Protein AF-A0A2I2KKB4-F1 (afdb_monomer_lite)

Foldseek 3Di:
DQDADADDDDPDDDDDDDDDDDDDDDDDDDDDDDDDDDDDDDDDDDDDDDDDDDDPPPPPPPPDPPPDDDPPDPDFPAADAAEPVLFDDDPDDLAWWKKFKFWDQPPPPDDDDDDPDDDPPPRPTDIDIHTYGDDLVCQVVCQVVCLLDPRTQEIETDHSPDDPRLSRVFVSVLVCCQPPVVDDPPDDDCNPQRYWYKYSDDRDCVPPPQKDKFWWWHWYAYPVRDIFIDTMITIDGNVNVCVLLVPADFDDPVLLVVLVVLLRVVQVCVVVVNDPCVLLVVVCVVQVNHGDTSSCCGRCVVNVSVNSVVD

Structure (mmCIF, N/CA/C/O backbone):
data_AF-A0A2I2KKB4-F1
#
_entry.id   AF-A0A2I2KKB4-F1
#
loop_
_atom_site.group_PDB
_atom_site.id
_atom_site.type_symbol
_atom_site.label_atom_id
_atom_site.label_alt_id
_atom_site.label_comp_id
_atom_site.label_asym_id
_atom_site.label_entity_id
_atom_site.label_seq_id
_atom_site.pdbx_PDB_ins_code
_atom_site.Cartn_x
_atom_site.Cartn_y
_atom_site.Cartn_z
_atom_site.occupancy
_atom_site.B_iso_or_equiv
_atom_site.auth_seq_id
_atom_site.auth_comp_id
_atom_site.auth_asym_id
_atom_site.auth_atom_id
_atom_site.pdbx_PDB_model_num
ATOM 1 N N . MET A 1 1 ? -5.217 19.035 14.056 1.00 31.30 1 MET A N 1
ATOM 2 C CA . MET A 1 1 ? -4.957 18.074 15.148 1.00 31.30 1 MET A CA 1
ATOM 3 C C . MET A 1 1 ? -6.204 17.218 15.303 1.00 31.30 1 MET A C 1
ATOM 5 O O . MET A 1 1 ? -7.233 17.765 15.675 1.00 31.30 1 MET A O 1
ATOM 9 N N . VAL A 1 2 ? -6.161 15.940 14.916 1.00 36.19 2 VAL A N 1
ATOM 10 C CA . VAL A 1 2 ? -7.293 15.018 15.111 1.00 36.19 2 VAL A CA 1
ATOM 11 C C . VAL A 1 2 ? -7.047 14.291 16.427 1.00 36.19 2 VAL A C 1
ATOM 13 O O . VAL A 1 2 ? -6.145 13.464 16.522 1.00 36.19 2 VAL A O 1
ATOM 16 N N . LEU A 1 3 ? -7.794 14.664 17.464 1.00 32.75 3 LEU A N 1
ATOM 17 C CA . LEU A 1 3 ? -7.759 13.978 18.752 1.00 32.75 3 LEU A CA 1
ATOM 18 C C . LEU A 1 3 ? -8.509 12.652 18.597 1.00 32.75 3 LEU A C 1
ATOM 20 O O . LEU A 1 3 ? -9.723 12.646 18.409 1.00 32.75 3 LEU A O 1
ATOM 24 N N . LEU A 1 4 ? -7.776 11.538 18.627 1.00 39.22 4 LEU A N 1
ATOM 25 C CA . LEU A 1 4 ? -8.364 10.202 18.597 1.00 39.22 4 LEU A CA 1
ATOM 26 C C . LEU A 1 4 ? -8.955 9.903 19.976 1.00 39.22 4 LEU A C 1
ATOM 28 O O . LEU A 1 4 ? -8.225 9.800 20.962 1.00 39.22 4 LEU A O 1
ATOM 32 N N . THR A 1 5 ? -10.275 9.769 20.058 1.00 34.12 5 THR A N 1
ATOM 33 C CA . THR A 1 5 ? -10.937 9.256 21.257 1.00 34.12 5 THR A CA 1
ATOM 34 C C . THR A 1 5 ? -10.848 7.727 21.269 1.00 34.12 5 THR A C 1
ATOM 36 O O . THR A 1 5 ? -11.213 7.082 20.281 1.00 34.12 5 THR A O 1
ATOM 39 N N . PRO A 1 6 ? -10.360 7.107 22.357 1.00 30.89 6 PRO A N 1
ATOM 40 C CA . PRO A 1 6 ? -10.368 5.658 22.479 1.00 30.89 6 PRO A CA 1
ATOM 41 C C . PRO A 1 6 ? -11.816 5.168 22.586 1.00 30.89 6 PRO A C 1
ATOM 43 O O . PRO A 1 6 ? -12.540 5.528 23.515 1.00 30.89 6 PRO A O 1
ATOM 46 N N . VAL A 1 7 ? -12.243 4.329 21.642 1.00 35.62 7 VAL A N 1
ATOM 47 C CA . VAL A 1 7 ? -13.514 3.605 21.755 1.00 35.62 7 VAL A CA 1
ATOM 48 C C . VAL A 1 7 ? -13.252 2.366 22.605 1.00 35.62 7 VAL A C 1
ATOM 50 O O . VAL A 1 7 ? -12.624 1.409 22.156 1.00 35.62 7 VAL A O 1
ATOM 53 N N . VAL A 1 8 ? -13.698 2.404 23.860 1.00 31.59 8 VAL A N 1
ATOM 54 C CA . VAL A 1 8 ? -13.614 1.267 24.783 1.00 31.59 8 VAL A CA 1
ATOM 55 C C . VAL A 1 8 ? -14.596 0.185 24.317 1.00 31.59 8 VAL A C 1
ATOM 57 O O . VAL A 1 8 ? -15.786 0.477 24.187 1.00 31.59 8 VAL A O 1
ATOM 60 N N . PRO A 1 9 ? -14.158 -1.061 24.066 1.00 32.59 9 PRO A N 1
ATOM 61 C CA . PRO A 1 9 ? -15.083 -2.148 23.782 1.00 32.59 9 PRO A CA 1
ATOM 62 C C . PRO A 1 9 ? -15.929 -2.461 25.025 1.00 32.59 9 PRO A C 1
ATOM 64 O O . PRO A 1 9 ? -15.407 -2.634 26.130 1.00 32.59 9 PRO A O 1
ATOM 67 N N . SER A 1 10 ? -17.248 -2.530 24.841 1.00 29.16 10 SER A N 1
ATOM 68 C CA . SER A 1 10 ? -18.206 -2.907 25.881 1.00 29.16 10 SER A CA 1
ATOM 69 C C . SER A 1 10 ? -17.847 -4.263 26.499 1.00 29.16 10 SER A C 1
ATOM 71 O O . SER A 1 10 ? -17.647 -5.254 25.796 1.00 29.16 10 SER A O 1
ATOM 73 N N . ARG A 1 11 ? -17.792 -4.309 27.837 1.00 31.41 11 ARG A N 1
ATOM 74 C CA . ARG A 1 11 ? -17.635 -5.524 28.653 1.00 31.41 11 ARG A CA 1
ATOM 75 C C . ARG A 1 11 ? -18.832 -6.468 28.460 1.00 31.41 11 ARG A C 1
ATOM 77 O O . ARG A 1 11 ? -19.727 -6.489 29.294 1.00 31.41 11 ARG A O 1
ATOM 84 N N . GLN A 1 12 ? -18.838 -7.278 27.410 1.00 34.72 12 GLN A N 1
ATOM 85 C CA . GLN A 1 12 ? -19.717 -8.449 27.300 1.00 34.72 12 GLN A CA 1
ATOM 86 C C . GLN A 1 12 ? -18.987 -9.591 26.582 1.00 34.72 12 GLN A C 1
ATOM 88 O O . GLN A 1 12 ? -19.324 -9.978 25.475 1.00 34.72 12 GLN A O 1
ATOM 93 N N . ALA A 1 13 ? -17.943 -10.111 27.229 1.00 30.08 13 ALA A N 1
ATOM 94 C CA . ALA A 1 13 ? -17.388 -11.442 26.970 1.00 30.08 13 ALA A CA 1
ATOM 95 C C . ALA A 1 13 ? -16.482 -11.849 28.149 1.00 30.08 13 ALA A C 1
ATOM 97 O O . ALA A 1 13 ? -15.259 -11.889 28.043 1.00 30.08 13 ALA A O 1
ATOM 98 N N . ARG A 1 14 ? -17.075 -12.081 29.326 1.00 28.56 14 ARG A N 1
ATOM 99 C CA . ARG A 1 14 ? -16.409 -12.760 30.450 1.00 28.56 14 ARG A CA 1
ATOM 100 C C . ARG A 1 14 ? -17.417 -13.647 31.179 1.00 28.56 14 ARG A C 1
ATOM 102 O O . ARG A 1 14 ? -18.295 -13.122 31.851 1.00 28.56 14 ARG A O 1
ATOM 109 N N . ALA A 1 15 ? -17.232 -14.954 30.998 1.00 27.97 15 ALA A N 1
ATOM 110 C CA . ALA A 1 15 ? -17.740 -16.136 31.713 1.00 27.97 15 ALA A CA 1
ATOM 111 C C . ALA A 1 15 ? -17.978 -17.184 30.609 1.00 27.97 15 ALA A C 1
ATOM 113 O O . ALA A 1 15 ? -18.775 -16.947 29.716 1.00 27.97 15 ALA A O 1
ATOM 114 N N . MET A 1 16 ? -17.234 -18.280 30.509 1.00 27.47 16 MET A N 1
ATOM 115 C CA . MET A 1 16 ? -17.131 -19.331 31.515 1.00 27.47 16 MET A CA 1
ATOM 116 C C . MET A 1 16 ? -15.734 -19.956 31.525 1.00 27.47 16 MET A C 1
ATOM 118 O O . MET A 1 16 ? -15.099 -20.118 30.486 1.00 27.47 16 MET A O 1
ATOM 122 N N . ALA A 1 17 ? -15.288 -20.322 32.720 1.00 29.88 17 ALA A N 1
ATOM 123 C CA . ALA A 1 17 ? -14.096 -21.111 32.957 1.00 29.88 17 ALA A CA 1
ATOM 124 C C . ALA A 1 17 ? -14.490 -22.490 33.517 1.00 29.88 17 ALA A C 1
ATOM 126 O O . ALA A 1 17 ? -15.503 -22.609 34.201 1.00 29.88 17 ALA A O 1
ATOM 127 N N . VAL A 1 18 ? -13.587 -23.448 33.289 1.00 29.58 18 VAL A N 1
ATOM 128 C CA . VAL A 1 18 ? -13.338 -24.684 34.052 1.00 29.58 18 VAL A CA 1
ATOM 129 C C . VAL A 1 18 ? -14.280 -25.874 33.824 1.00 29.58 18 VAL A C 1
ATOM 131 O O . VAL A 1 18 ? -15.408 -25.916 34.300 1.00 29.58 18 VAL A O 1
ATOM 134 N N . THR A 1 19 ? -13.726 -26.931 33.225 1.00 30.25 19 THR A N 1
ATOM 135 C CA . THR A 1 19 ? -13.618 -28.250 33.880 1.00 30.25 19 THR A CA 1
ATOM 136 C C . THR A 1 19 ? -12.545 -29.091 33.189 1.00 30.25 19 THR A C 1
ATOM 138 O O . THR A 1 19 ? -12.592 -29.323 31.986 1.00 30.25 19 THR A O 1
ATOM 141 N N . ASP A 1 20 ? -11.561 -29.493 33.986 1.00 32.59 20 ASP A N 1
ATOM 142 C CA . ASP A 1 20 ? -10.525 -30.488 33.705 1.00 32.59 20 ASP A CA 1
ATOM 143 C C . ASP A 1 20 ? -10.933 -31.783 34.431 1.00 32.59 20 ASP A C 1
ATOM 145 O O . ASP A 1 20 ? -11.524 -31.691 35.517 1.00 32.59 20 ASP A O 1
ATOM 149 N N . PRO A 1 21 ? -10.658 -32.973 33.873 1.00 39.72 21 PRO A N 1
ATOM 150 C CA . PRO A 1 21 ? -10.157 -34.030 34.746 1.00 39.72 21 PRO A CA 1
ATOM 151 C C . PRO A 1 21 ? -9.045 -34.895 34.118 1.00 39.72 21 PRO A C 1
ATOM 153 O O . PRO A 1 21 ? -9.237 -35.600 33.131 1.00 39.72 21 PRO A O 1
ATOM 156 N N . THR A 1 22 ? -7.898 -34.889 34.799 1.00 33.19 22 THR A N 1
ATOM 157 C CA . THR A 1 22 ? -7.048 -36.028 35.217 1.00 33.19 22 THR A CA 1
ATOM 158 C C . THR A 1 22 ? -7.250 -37.428 34.599 1.00 33.19 22 THR A C 1
ATOM 160 O O . THR A 1 22 ? -8.283 -38.062 34.801 1.00 33.19 22 THR A O 1
ATOM 163 N N . SER A 1 23 ? -6.163 -37.994 34.052 1.00 32.44 23 SER A N 1
ATOM 164 C CA . SER A 1 23 ? -5.638 -39.373 34.277 1.00 32.44 23 SER A CA 1
ATOM 165 C C . SER A 1 23 ? -4.273 -39.495 33.557 1.00 32.44 23 SER A C 1
ATOM 167 O O . SER A 1 23 ? -4.178 -39.188 32.377 1.00 32.44 23 SER A O 1
ATOM 169 N N . HIS A 1 24 ? -3.118 -39.588 34.232 1.00 31.11 24 HIS A N 1
ATOM 170 C CA . HIS A 1 24 ? -2.439 -40.778 34.786 1.00 31.11 24 HIS A CA 1
ATOM 171 C C . HIS A 1 24 ? -2.428 -42.030 33.880 1.00 31.11 24 HIS A C 1
ATOM 173 O O . HIS A 1 24 ? -3.463 -42.672 33.743 1.00 31.11 24 HIS A O 1
ATOM 179 N N . ILE A 1 25 ? -1.247 -42.404 33.346 1.00 33.22 25 ILE A N 1
ATOM 180 C CA . ILE A 1 25 ? -0.470 -43.640 33.652 1.00 33.22 25 ILE A CA 1
ATOM 181 C C . ILE A 1 25 ? 0.764 -43.798 32.710 1.00 33.22 25 ILE A C 1
ATOM 183 O O . ILE A 1 25 ? 0.631 -43.772 31.492 1.00 33.22 25 ILE A O 1
ATOM 187 N N . ASP A 1 26 ? 1.935 -43.936 33.355 1.00 30.38 26 ASP A N 1
ATOM 188 C CA . ASP A 1 26 ? 3.154 -44.762 33.142 1.00 30.38 26 ASP A CA 1
ATOM 189 C C . ASP A 1 26 ? 3.890 -44.938 31.790 1.00 30.38 26 ASP A C 1
ATOM 191 O O . ASP A 1 26 ? 3.304 -45.264 30.767 1.00 30.38 26 ASP A O 1
ATOM 195 N N . VAL A 1 27 ? 5.197 -44.605 31.721 1.00 31.88 27 VAL A N 1
ATOM 196 C CA . VAL A 1 27 ? 6.456 -45.375 32.008 1.00 31.88 27 VAL A CA 1
ATOM 197 C C . VAL A 1 27 ? 6.976 -46.162 30.797 1.00 31.88 27 VAL A C 1
ATOM 199 O O . VAL A 1 27 ? 6.298 -47.025 30.255 1.00 31.88 27 VAL A O 1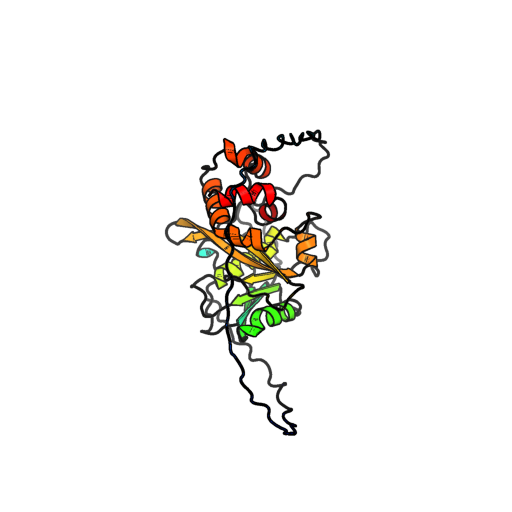
ATOM 202 N N . GLY A 1 28 ? 8.248 -45.928 30.438 1.00 28.39 28 GLY A N 1
ATOM 203 C CA . GLY A 1 28 ? 8.993 -46.792 29.517 1.00 28.39 28 GLY A CA 1
ATOM 204 C C . GLY A 1 28 ? 10.355 -46.244 29.080 1.00 28.39 28 GLY A C 1
ATOM 205 O O . GLY A 1 28 ? 10.512 -45.807 27.946 1.00 28.39 28 GLY A O 1
ATOM 206 N N . LEU A 1 29 ? 11.341 -46.272 29.981 1.00 34.31 29 LEU A N 1
ATOM 207 C CA . LEU A 1 29 ? 12.775 -46.169 29.675 1.00 34.31 29 LEU A CA 1
ATOM 208 C C . LEU A 1 29 ? 13.254 -47.448 28.960 1.00 34.31 29 LEU A C 1
ATOM 210 O O . LEU A 1 29 ? 12.935 -48.527 29.448 1.00 34.31 29 LEU A O 1
ATOM 214 N N . ALA A 1 30 ? 14.107 -47.343 27.932 1.00 31.92 30 ALA A N 1
ATOM 215 C CA . ALA A 1 30 ? 15.287 -48.212 27.769 1.00 31.92 30 ALA A CA 1
ATOM 216 C C . ALA A 1 30 ? 16.185 -47.784 26.593 1.00 31.92 30 ALA A C 1
ATOM 218 O O . ALA A 1 30 ? 15.732 -47.544 25.477 1.00 31.92 30 ALA A O 1
ATOM 219 N N . ALA A 1 31 ? 17.481 -47.727 26.891 1.00 34.03 31 ALA A N 1
ATOM 220 C CA . ALA A 1 31 ? 18.611 -47.531 25.995 1.00 34.03 31 ALA A CA 1
ATOM 221 C C . ALA A 1 31 ? 19.036 -48.841 25.297 1.00 34.03 31 ALA A C 1
ATOM 223 O O . ALA A 1 31 ? 18.712 -49.924 25.781 1.00 34.03 31 ALA A O 1
ATOM 224 N N . GLY A 1 32 ? 19.839 -48.749 24.226 1.00 30.19 32 GLY A N 1
ATOM 225 C CA . GLY A 1 32 ? 20.552 -49.913 23.677 1.00 30.19 32 GLY A CA 1
ATOM 226 C C . GLY A 1 32 ? 21.178 -49.734 22.286 1.00 30.19 32 GLY A C 1
ATOM 227 O O . GLY A 1 32 ? 20.653 -50.245 21.307 1.00 30.19 32 GLY A O 1
ATOM 228 N N . LEU A 1 33 ? 22.318 -49.040 22.213 1.00 38.56 33 LEU A N 1
ATOM 229 C CA . LEU A 1 33 ? 23.466 -49.380 21.337 1.00 38.56 33 LEU A CA 1
ATOM 230 C C . LEU A 1 33 ? 24.386 -50.327 22.149 1.00 38.56 33 LEU A C 1
ATOM 232 O O . LEU A 1 33 ? 24.242 -50.292 23.377 1.00 38.56 33 LEU A O 1
ATOM 236 N N . PRO A 1 34 ? 25.342 -51.118 21.597 1.00 53.41 34 PRO A N 1
ATOM 237 C CA . PRO A 1 34 ? 26.147 -50.969 20.362 1.00 53.41 34 PRO A CA 1
ATOM 238 C C . PRO A 1 34 ? 26.134 -52.288 19.513 1.00 53.41 34 PRO A C 1
ATOM 240 O O . PRO A 1 34 ? 25.280 -53.126 19.760 1.00 53.41 34 PRO A O 1
ATOM 243 N N . ASP A 1 35 ? 26.910 -52.596 18.463 1.00 33.69 35 ASP A N 1
ATOM 244 C CA . ASP A 1 35 ? 28.360 -52.525 18.242 1.00 33.69 35 ASP A CA 1
ATOM 245 C C . ASP A 1 35 ? 28.722 -52.922 16.779 1.00 33.69 35 ASP A C 1
ATOM 247 O O . ASP A 1 35 ? 27.926 -53.541 16.076 1.00 33.69 35 ASP A O 1
ATOM 251 N N . ARG A 1 36 ? 29.941 -52.522 16.380 1.00 36.94 36 ARG A N 1
ATOM 252 C CA . ARG A 1 36 ? 30.886 -52.957 15.314 1.00 36.94 36 ARG A CA 1
ATOM 253 C C . ARG A 1 36 ? 30.572 -54.243 14.505 1.00 36.94 36 ARG A C 1
ATOM 255 O O . ARG A 1 36 ? 30.022 -55.193 15.030 1.00 36.94 36 ARG A O 1
ATOM 262 N N . MET A 1 37 ? 31.041 -54.438 13.263 1.00 32.09 37 MET A N 1
ATOM 263 C CA . MET A 1 37 ? 32.413 -54.229 12.767 1.00 32.09 37 MET A CA 1
ATOM 264 C C . MET A 1 37 ? 32.504 -54.331 11.224 1.00 32.09 37 MET A C 1
ATOM 266 O O . MET A 1 37 ? 31.676 -54.963 10.576 1.00 32.09 37 MET A O 1
ATOM 270 N N . ASP A 1 38 ? 33.574 -53.728 10.703 1.00 39.31 38 ASP A N 1
ATOM 271 C CA . ASP A 1 38 ? 34.146 -53.703 9.347 1.00 39.31 38 ASP A CA 1
ATOM 272 C C . ASP A 1 38 ? 33.984 -54.928 8.421 1.00 39.31 38 ASP A C 1
ATOM 274 O O . ASP A 1 38 ? 34.120 -56.076 8.832 1.00 39.31 38 ASP A O 1
ATOM 278 N N . THR A 1 39 ? 33.973 -54.672 7.105 1.00 36.34 39 THR A N 1
ATOM 279 C CA . THR A 1 39 ? 35.039 -55.185 6.217 1.00 36.34 39 THR A CA 1
ATOM 280 C C . THR A 1 39 ? 35.139 -54.418 4.895 1.00 36.34 39 THR A C 1
ATOM 282 O O . THR A 1 39 ? 34.166 -54.075 4.232 1.00 36.34 39 THR A O 1
ATOM 285 N N . ARG A 1 40 ? 36.399 -54.161 4.545 1.00 40.88 40 ARG A N 1
ATOM 286 C CA . ARG A 1 40 ? 36.951 -53.511 3.352 1.00 40.88 40 ARG A CA 1
ATOM 287 C C . ARG A 1 40 ? 36.553 -54.203 2.040 1.00 40.88 40 ARG A C 1
ATOM 289 O O . ARG A 1 40 ? 36.632 -55.427 1.979 1.00 40.88 40 ARG A O 1
ATOM 296 N N . ARG A 1 41 ? 36.426 -53.434 0.945 1.00 37.56 41 ARG A N 1
ATOM 297 C CA . ARG A 1 41 ? 37.161 -53.719 -0.310 1.00 37.56 41 ARG A CA 1
ATOM 298 C C . ARG A 1 41 ? 37.179 -52.531 -1.281 1.00 37.56 41 ARG A C 1
ATOM 300 O O . ARG A 1 41 ? 36.140 -52.004 -1.655 1.00 37.56 41 ARG A O 1
ATOM 307 N N . ASN A 1 42 ? 38.394 -52.152 -1.675 1.00 36.97 42 ASN A N 1
ATOM 308 C CA . ASN A 1 42 ? 38.710 -51.341 -2.851 1.00 36.97 42 ASN A CA 1
ATOM 309 C C . ASN A 1 42 ? 38.261 -52.062 -4.128 1.00 36.97 42 ASN A C 1
ATOM 311 O O . ASN A 1 42 ? 38.405 -53.280 -4.175 1.00 36.97 42 ASN A O 1
ATOM 315 N N . GLU A 1 43 ? 37.875 -51.320 -5.172 1.00 34.94 43 GLU A N 1
ATOM 316 C CA . GLU A 1 43 ? 38.530 -51.392 -6.490 1.00 34.94 43 GLU A CA 1
ATOM 317 C C . GLU A 1 43 ? 37.970 -50.388 -7.519 1.00 34.94 43 GLU A C 1
ATOM 319 O O . GLU A 1 43 ? 36.776 -50.130 -7.604 1.00 34.94 43 GLU A O 1
ATOM 324 N N . ALA A 1 44 ? 38.919 -49.874 -8.307 1.00 32.81 44 ALA A N 1
ATOM 325 C CA . ALA A 1 44 ? 38.848 -49.503 -9.719 1.00 32.81 44 ALA A CA 1
ATOM 326 C C . ALA A 1 44 ? 37.972 -48.327 -10.209 1.00 32.81 44 ALA A C 1
ATOM 328 O O . ALA A 1 44 ? 36.763 -48.393 -10.393 1.00 32.81 44 ALA A O 1
ATOM 329 N N . ARG A 1 45 ? 38.716 -47.283 -10.606 1.00 37.59 45 ARG A N 1
ATOM 330 C CA . ARG A 1 45 ? 38.480 -46.362 -11.731 1.00 37.59 45 ARG A CA 1
ATOM 331 C C . ARG A 1 45 ? 37.531 -46.900 -12.811 1.00 37.59 45 ARG A C 1
ATOM 333 O O . ARG A 1 45 ? 37.830 -47.900 -13.458 1.00 37.59 45 ARG A O 1
ATOM 340 N N . THR A 1 46 ? 36.545 -46.089 -13.186 1.00 32.81 46 THR A N 1
ATOM 341 C CA . THR A 1 46 ? 36.121 -45.971 -14.589 1.00 32.81 46 THR A CA 1
ATOM 342 C C . THR A 1 46 ? 35.627 -44.550 -14.857 1.00 32.81 46 THR A C 1
ATOM 344 O O . THR A 1 46 ? 34.717 -44.058 -14.199 1.00 32.81 46 THR A O 1
ATOM 347 N N . VAL A 1 47 ? 36.279 -43.874 -15.802 1.00 40.88 47 VAL A N 1
ATOM 348 C CA . VAL A 1 47 ? 35.860 -42.590 -16.377 1.00 40.88 47 VAL A CA 1
ATOM 349 C C . VAL A 1 47 ? 34.872 -42.888 -17.505 1.00 40.88 47 VAL A C 1
ATOM 351 O O . VAL A 1 47 ? 35.223 -43.685 -18.375 1.00 40.88 47 VAL A O 1
ATOM 354 N N . PRO A 1 48 ? 33.712 -42.215 -17.578 1.00 37.16 48 PRO A N 1
ATOM 355 C CA . PRO A 1 48 ? 32.998 -42.064 -18.832 1.00 37.16 48 PRO A CA 1
ATOM 356 C C . PRO A 1 48 ? 33.148 -40.643 -19.375 1.00 37.16 48 PRO A C 1
ATOM 358 O O . PRO A 1 48 ? 32.967 -39.631 -18.698 1.00 37.16 48 PRO A O 1
ATOM 361 N N . SER A 1 49 ? 33.509 -40.636 -20.644 1.00 33.41 49 SER A N 1
ATOM 362 C CA . SER A 1 49 ? 33.693 -39.534 -21.566 1.00 33.41 49 SER A CA 1
ATOM 363 C C . SER A 1 49 ? 32.538 -38.531 -21.614 1.00 33.41 49 SER A C 1
ATOM 365 O O . SER A 1 49 ? 31.369 -38.891 -21.539 1.00 33.41 49 SER A O 1
ATOM 367 N N . ARG A 1 50 ? 32.931 -37.269 -21.841 1.00 37.00 50 ARG A N 1
ATOM 368 C CA . ARG A 1 50 ? 32.182 -36.153 -22.444 1.00 37.00 50 ARG A CA 1
ATOM 369 C C . ARG A 1 50 ? 30.825 -36.537 -23.054 1.00 37.00 50 ARG A C 1
ATOM 371 O O . ARG A 1 50 ? 30.773 -37.065 -24.163 1.00 37.00 50 ARG A O 1
ATOM 378 N N . THR A 1 51 ? 29.753 -36.106 -22.397 1.00 33.16 51 THR A N 1
ATOM 379 C CA . THR A 1 51 ? 28.439 -35.939 -23.022 1.00 33.16 51 THR A CA 1
ATOM 380 C C . THR A 1 51 ? 28.289 -34.481 -23.442 1.00 33.16 51 THR A C 1
ATOM 382 O O . THR A 1 51 ? 28.415 -33.565 -22.628 1.00 33.16 51 THR A O 1
ATOM 385 N N . SER A 1 52 ? 28.079 -34.275 -24.738 1.00 36.25 52 SER A N 1
ATOM 386 C CA . SER A 1 52 ? 27.775 -32.993 -25.372 1.00 36.25 52 SER A CA 1
ATOM 387 C C . SER A 1 52 ? 26.584 -32.287 -24.703 1.00 36.25 52 SER A C 1
ATOM 389 O O . SER A 1 52 ? 25.651 -32.964 -24.266 1.00 36.25 52 SER A O 1
ATOM 391 N N . PRO A 1 53 ? 26.562 -30.942 -24.6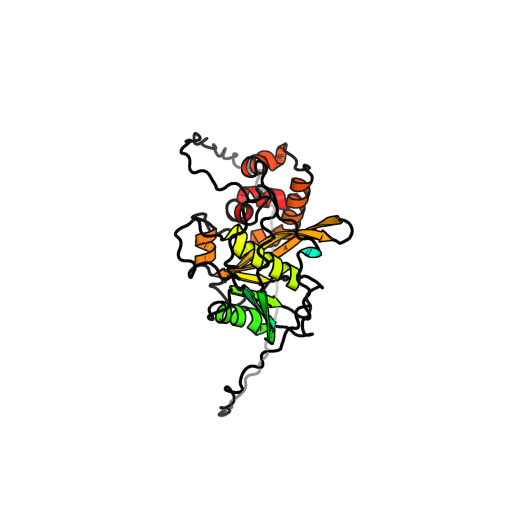41 1.00 38.47 53 PRO A N 1
ATOM 392 C CA . PRO A 1 53 ? 25.405 -30.217 -24.130 1.00 38.47 53 PRO A CA 1
ATOM 393 C C . PRO A 1 53 ? 24.205 -30.397 -25.076 1.00 38.47 53 PRO A C 1
ATOM 395 O O . PRO A 1 53 ? 24.396 -30.402 -26.296 1.00 38.47 53 PRO A O 1
ATOM 398 N N . PRO A 1 54 ? 22.971 -30.526 -24.556 1.00 33.34 54 PRO A N 1
ATOM 399 C CA . PRO A 1 54 ? 21.790 -30.599 -25.400 1.00 33.34 54 PRO A CA 1
ATOM 400 C C . PRO A 1 54 ? 21.597 -29.291 -26.175 1.00 33.34 54 PRO A C 1
ATOM 402 O O . PRO A 1 54 ? 21.792 -28.188 -25.657 1.00 33.34 54 PRO A O 1
ATOM 405 N N . SER A 1 55 ? 21.219 -29.455 -27.439 1.00 30.58 55 SER A N 1
ATOM 406 C CA . SER A 1 55 ? 20.878 -28.410 -28.394 1.00 30.58 55 SER A CA 1
ATOM 407 C C . SER A 1 55 ? 19.938 -27.374 -27.781 1.00 30.58 55 SER A C 1
ATOM 409 O O . SER A 1 55 ? 18.912 -27.716 -27.194 1.00 30.58 55 SER A O 1
ATOM 411 N N . ARG A 1 56 ? 20.285 -26.092 -27.942 1.00 29.08 56 ARG A N 1
ATOM 412 C CA . ARG A 1 56 ? 19.406 -24.964 -27.625 1.00 29.08 56 ARG A CA 1
ATOM 413 C C . ARG A 1 56 ? 18.090 -25.152 -28.376 1.00 29.08 56 ARG A C 1
ATOM 415 O O . ARG A 1 56 ? 18.056 -25.003 -29.595 1.00 29.08 56 ARG A O 1
ATOM 422 N N . SER A 1 57 ? 17.016 -25.451 -27.653 1.00 27.78 57 SER A N 1
ATOM 423 C CA . SER A 1 57 ? 15.663 -25.260 -28.158 1.00 27.78 57 SER A CA 1
ATOM 424 C C . SER A 1 57 ? 15.483 -23.767 -28.407 1.00 27.78 57 SER A C 1
ATOM 426 O O . SER A 1 57 ? 15.270 -22.987 -27.480 1.00 27.78 57 SER A O 1
ATOM 428 N N . THR A 1 58 ? 15.634 -23.358 -29.663 1.00 26.30 58 THR A N 1
ATOM 429 C CA . THR A 1 58 ? 15.175 -22.063 -30.151 1.00 26.30 58 THR A CA 1
ATOM 430 C C . THR A 1 58 ? 13.669 -22.025 -29.928 1.00 26.30 58 THR A C 1
ATOM 432 O O . THR A 1 58 ? 12.904 -22.595 -30.702 1.00 26.30 58 THR A O 1
ATOM 435 N N . VAL A 1 59 ? 13.234 -21.403 -28.832 1.00 27.02 59 VAL A N 1
ATOM 436 C CA . VAL A 1 59 ? 11.835 -21.014 -28.667 1.00 27.02 59 VAL A CA 1
ATOM 437 C C . VAL A 1 59 ? 11.591 -19.941 -29.717 1.00 27.02 59 VAL A C 1
ATOM 439 O O . VAL A 1 59 ? 12.007 -18.794 -29.565 1.00 27.02 59 VAL A O 1
ATOM 442 N N . ALA A 1 60 ? 10.987 -20.348 -30.830 1.00 22.98 60 ALA A N 1
ATOM 443 C CA . ALA A 1 60 ? 10.438 -19.430 -31.802 1.00 22.98 60 ALA A CA 1
ATOM 444 C C . ALA A 1 60 ? 9.356 -18.614 -31.087 1.00 22.98 60 ALA A C 1
ATOM 446 O O . ALA A 1 60 ? 8.291 -19.131 -30.751 1.00 22.98 60 ALA A O 1
ATOM 447 N N . PHE A 1 61 ? 9.646 -17.343 -30.813 1.00 26.64 61 PHE A N 1
ATOM 448 C CA . PHE A 1 61 ? 8.601 -16.380 -30.512 1.00 26.64 61 PHE A CA 1
ATOM 449 C C . PHE A 1 61 ? 7.756 -16.260 -31.774 1.00 26.64 61 PHE A C 1
ATOM 451 O O . PHE A 1 61 ? 8.175 -15.658 -32.761 1.00 26.64 61 PHE A O 1
ATOM 458 N N . ALA A 1 62 ? 6.574 -16.868 -31.758 1.00 25.70 62 ALA A N 1
ATOM 459 C CA . ALA A 1 62 ? 5.529 -16.473 -32.677 1.00 25.70 62 ALA A CA 1
ATOM 460 C C . ALA A 1 62 ? 5.220 -15.002 -32.368 1.00 25.70 62 ALA A C 1
ATOM 462 O O . ALA A 1 62 ? 4.614 -14.688 -31.343 1.00 25.70 62 ALA A O 1
ATOM 463 N N . CYS A 1 63 ? 5.699 -14.095 -33.222 1.00 24.50 63 CYS A N 1
ATOM 464 C CA . CYS A 1 63 ? 5.190 -12.736 -33.297 1.00 24.50 63 CYS A CA 1
ATOM 465 C C . CYS A 1 63 ? 3.694 -12.837 -33.595 1.00 24.50 63 CYS A C 1
ATOM 467 O O . CYS A 1 63 ? 3.294 -13.041 -34.740 1.00 24.50 63 CYS A O 1
ATOM 469 N N . LEU A 1 64 ? 2.868 -12.739 -32.556 1.00 26.48 64 LEU A N 1
ATOM 470 C CA . LEU A 1 64 ? 1.448 -12.498 -32.734 1.00 26.48 64 LEU A CA 1
ATOM 471 C C . LEU A 1 64 ? 1.309 -11.094 -33.340 1.00 26.48 64 LEU A C 1
ATOM 473 O O . LEU A 1 64 ? 1.844 -10.138 -32.769 1.00 26.48 64 LEU A O 1
ATOM 477 N N . PRO A 1 65 ? 0.651 -10.943 -34.502 1.00 24.72 65 PRO A N 1
ATOM 478 C CA . PRO A 1 65 ? 0.407 -9.632 -35.074 1.00 24.72 65 PRO A CA 1
ATOM 479 C C . PRO A 1 65 ? -0.449 -8.821 -34.101 1.00 24.72 65 PRO A C 1
ATOM 481 O O . PRO A 1 65 ? -1.473 -9.302 -33.609 1.00 24.72 65 PRO A O 1
ATOM 484 N N . ALA A 1 66 ? -0.008 -7.591 -33.830 1.00 29.80 66 ALA A N 1
ATOM 485 C CA . ALA A 1 66 ? -0.733 -6.601 -33.051 1.00 29.80 66 ALA A CA 1
ATOM 486 C C . ALA A 1 66 ? -2.101 -6.349 -33.696 1.00 29.80 66 ALA A C 1
ATOM 488 O O . ALA A 1 66 ? -2.251 -5.528 -34.603 1.00 29.80 66 ALA A O 1
ATOM 489 N N . SER A 1 67 ? -3.107 -7.087 -33.239 1.00 27.06 67 SER A N 1
ATOM 490 C CA . SER A 1 67 ? -4.492 -6.830 -33.593 1.00 27.06 67 SER A CA 1
ATOM 491 C C . SER A 1 67 ? -4.930 -5.620 -32.781 1.00 27.06 67 SER A C 1
ATOM 493 O O . SER A 1 67 ? -5.249 -5.717 -31.600 1.00 27.06 67 SER A O 1
ATOM 495 N N . ARG A 1 68 ? -4.855 -4.451 -33.427 1.00 37.59 68 ARG A N 1
ATOM 496 C CA . ARG A 1 68 ? -5.535 -3.226 -33.006 1.00 37.59 68 ARG A CA 1
ATOM 497 C C . ARG A 1 68 ? -7.036 -3.506 -32.950 1.00 37.59 68 ARG A C 1
ATOM 499 O O . ARG A 1 68 ? -7.723 -3.410 -33.960 1.00 37.59 68 ARG A O 1
ATOM 506 N N . THR A 1 69 ? -7.541 -3.791 -31.764 1.00 31.06 69 THR A N 1
ATOM 507 C CA . THR A 1 69 ? -8.943 -3.567 -31.406 1.00 31.06 69 THR A CA 1
ATOM 508 C C . THR A 1 69 ? -8.925 -2.761 -30.122 1.00 31.06 69 THR A C 1
ATOM 510 O O . THR A 1 69 ? -8.318 -3.172 -29.138 1.00 31.06 69 THR A O 1
ATOM 513 N N . GLY A 1 70 ? -9.467 -1.547 -30.207 1.00 32.53 70 GLY A N 1
ATOM 514 C CA . GLY A 1 70 ? -9.357 -0.507 -29.195 1.00 32.53 70 GLY A CA 1
ATOM 515 C C . GLY A 1 70 ? -10.104 -0.840 -27.913 1.00 32.53 70 GLY A C 1
ATOM 516 O O . GLY A 1 70 ? -11.236 -0.407 -27.745 1.00 32.53 70 GLY A O 1
ATOM 517 N N . ASP A 1 71 ? -9.426 -1.527 -27.002 1.00 29.83 71 ASP A N 1
ATOM 518 C CA . ASP A 1 71 ? -9.657 -1.368 -25.572 1.00 29.83 71 ASP A CA 1
ATOM 519 C C . ASP A 1 71 ? -8.623 -0.362 -25.070 1.00 29.83 71 ASP A C 1
ATOM 521 O O . ASP A 1 71 ? -7.458 -0.682 -24.813 1.00 29.83 71 ASP A O 1
ATOM 525 N N . SER A 1 72 ? -9.021 0.908 -25.042 1.00 28.25 72 SER A N 1
ATOM 526 C CA . SER A 1 72 ? -8.218 1.961 -24.433 1.00 28.25 72 SER A CA 1
ATOM 527 C C . SER A 1 72 ? -8.069 1.632 -22.954 1.00 28.25 72 SER A C 1
ATOM 529 O O . SER A 1 72 ? -8.989 1.843 -22.164 1.00 28.25 72 SER A O 1
ATOM 531 N N . MET A 1 73 ? -6.898 1.115 -22.581 1.00 31.53 73 MET A N 1
ATOM 532 C CA . MET A 1 73 ? -6.468 1.082 -21.190 1.00 31.53 73 MET A CA 1
ATOM 533 C C . MET A 1 73 ? -6.694 2.480 -20.595 1.00 31.53 73 MET A C 1
ATOM 535 O O . MET A 1 73 ? -6.306 3.466 -21.233 1.00 31.53 73 MET A O 1
ATOM 539 N N . PRO A 1 74 ? -7.324 2.601 -19.412 1.00 40.81 74 PRO A N 1
ATOM 540 C CA . PRO A 1 74 ? -7.450 3.891 -18.752 1.00 40.81 74 PRO A CA 1
ATOM 541 C C . PRO A 1 74 ? -6.059 4.517 -18.639 1.00 40.81 74 PRO A C 1
ATOM 543 O O . PRO A 1 74 ? -5.090 3.817 -18.327 1.00 40.81 74 PRO A O 1
ATOM 546 N N . THR A 1 75 ? -5.961 5.816 -18.934 1.00 35.16 75 THR A N 1
ATOM 547 C CA . THR A 1 75 ? -4.713 6.577 -18.834 1.00 35.16 75 THR A CA 1
ATOM 548 C C . THR A 1 75 ? -4.051 6.263 -17.495 1.00 35.16 75 THR A C 1
ATOM 550 O O . THR A 1 75 ? -4.728 6.329 -16.461 1.00 35.16 75 THR A O 1
ATOM 553 N N . PRO A 1 76 ? -2.763 5.868 -17.482 1.00 44.16 76 PRO A N 1
ATOM 554 C CA . PRO A 1 76 ? -2.105 5.526 -16.237 1.00 44.16 76 PRO A CA 1
ATOM 555 C C . PRO A 1 76 ? -2.186 6.751 -15.318 1.00 44.16 76 PRO A C 1
ATOM 557 O O . PRO A 1 76 ? -1.814 7.848 -15.743 1.00 44.16 76 PRO A O 1
ATOM 560 N N . PRO A 1 77 ? -2.707 6.611 -14.087 1.00 54.38 77 PRO A N 1
ATOM 561 C CA . PRO A 1 77 ? -2.716 7.723 -13.156 1.00 54.38 77 PRO A CA 1
ATOM 562 C C . PRO A 1 77 ? -1.269 8.177 -12.953 1.00 54.38 77 PRO A C 1
ATOM 564 O O . PRO A 1 77 ? -0.382 7.352 -12.719 1.00 54.38 77 PRO A O 1
ATOM 567 N N . THR A 1 78 ? -1.036 9.485 -13.076 1.00 61.28 78 THR A N 1
ATOM 568 C CA . THR A 1 78 ? 0.262 10.108 -12.807 1.00 61.28 78 THR A CA 1
ATOM 569 C C . THR A 1 78 ? 0.793 9.627 -11.458 1.00 61.28 78 THR A C 1
ATOM 571 O O . THR A 1 78 ? 0.029 9.479 -10.499 1.00 61.28 78 THR A O 1
ATOM 574 N N . GLU A 1 79 ? 2.098 9.356 -11.382 1.00 73.12 79 GLU A N 1
ATOM 575 C CA . GLU A 1 79 ? 2.740 8.890 -10.153 1.00 73.12 79 GLU A CA 1
ATOM 576 C C . GLU A 1 79 ? 2.420 9.836 -8.985 1.00 73.12 79 GLU A C 1
ATOM 578 O O . GLU A 1 79 ? 2.812 11.002 -8.985 1.00 73.12 79 GLU A O 1
ATOM 583 N N . ARG A 1 80 ? 1.704 9.341 -7.967 1.00 85.69 80 ARG A N 1
ATOM 584 C CA . ARG A 1 80 ? 1.450 10.116 -6.751 1.00 85.69 80 ARG A CA 1
ATOM 585 C C . ARG A 1 80 ? 2.682 10.084 -5.852 1.00 85.69 80 ARG A C 1
ATOM 587 O O . ARG A 1 80 ? 3.090 9.021 -5.385 1.00 85.69 80 ARG A O 1
ATOM 594 N N . ILE A 1 81 ? 3.217 11.267 -5.568 1.00 89.31 81 ILE A N 1
ATOM 595 C CA . ILE A 1 81 ? 4.251 11.501 -4.557 1.00 89.31 81 ILE A CA 1
ATOM 596 C C . ILE A 1 81 ? 3.565 11.995 -3.282 1.00 89.31 81 ILE A C 1
ATOM 598 O O . ILE A 1 81 ? 2.806 12.958 -3.349 1.00 89.31 81 ILE A O 1
ATOM 602 N N . PHE A 1 82 ? 3.803 11.340 -2.145 1.00 90.31 82 PHE A N 1
ATOM 603 C CA . PHE A 1 82 ? 3.269 11.735 -0.839 1.00 90.31 82 PHE A CA 1
ATOM 604 C C . PHE A 1 82 ? 4.278 12.612 -0.097 1.00 90.31 82 PHE A C 1
ATOM 606 O O . PHE A 1 82 ? 5.364 12.160 0.258 1.00 90.31 82 PHE A O 1
ATOM 613 N N . SER A 1 83 ? 3.902 13.855 0.161 1.00 88.75 83 SER A N 1
ATOM 614 C CA . SER A 1 83 ? 4.678 14.814 0.946 1.00 88.75 83 SER A CA 1
ATOM 615 C C . SER A 1 83 ? 4.245 14.818 2.413 1.00 88.75 83 SER A C 1
ATOM 617 O O . SER A 1 83 ? 3.197 14.279 2.768 1.00 88.75 83 SER A O 1
ATOM 619 N N . SER A 1 84 ? 5.012 15.480 3.282 1.00 82.88 84 SER A N 1
ATOM 620 C CA . SER A 1 84 ? 4.631 15.675 4.689 1.00 82.88 84 SER A CA 1
ATOM 621 C C . SER A 1 84 ? 3.262 16.348 4.860 1.00 82.88 84 SER A C 1
ATOM 623 O O . SER A 1 84 ? 2.548 16.018 5.804 1.00 82.88 84 SER A O 1
ATOM 625 N N . GLY A 1 85 ? 2.868 17.231 3.934 1.00 81.81 85 GLY A N 1
ATOM 626 C CA . GLY A 1 85 ? 1.552 17.876 3.925 1.00 81.81 85 GLY A CA 1
ATOM 627 C C . GLY A 1 85 ? 0.394 16.927 3.596 1.00 81.81 85 GLY A C 1
ATOM 628 O O . GLY A 1 85 ? -0.739 17.190 3.990 1.00 81.81 85 GLY A O 1
ATOM 629 N N . ASP A 1 86 ? 0.674 15.803 2.932 1.00 83.69 86 ASP A N 1
ATOM 630 C CA . ASP A 1 86 ? -0.321 14.773 2.612 1.00 83.69 86 ASP A CA 1
ATOM 631 C C . ASP A 1 86 ? -0.562 13.804 3.780 1.00 83.69 86 ASP A C 1
ATOM 633 O O . ASP A 1 86 ? -1.550 13.064 3.789 1.00 83.69 86 ASP A O 1
ATOM 637 N N . LEU A 1 87 ? 0.354 13.763 4.755 1.00 87.00 87 LEU A N 1
ATOM 638 C CA . LEU A 1 87 ? 0.300 12.812 5.857 1.00 87.00 87 LEU A CA 1
ATOM 639 C C . LEU A 1 87 ? -0.557 13.357 7.007 1.00 87.00 87 LEU A C 1
ATOM 641 O O . LEU A 1 87 ? -0.257 14.419 7.557 1.00 87.00 87 LEU A O 1
ATOM 645 N N . PRO A 1 88 ? -1.596 12.625 7.447 1.00 86.19 88 PRO A N 1
ATOM 646 C CA . PRO A 1 88 ? -2.375 13.042 8.599 1.00 86.19 88 PRO A CA 1
ATOM 647 C C . PRO A 1 88 ? -1.513 13.018 9.866 1.00 86.19 88 PRO A C 1
ATOM 649 O O . PRO A 1 88 ? -0.779 12.063 10.127 1.00 86.19 88 PRO A O 1
ATOM 652 N N . LEU A 1 89 ? -1.649 14.053 10.696 1.00 85.88 89 LEU A N 1
ATOM 653 C CA . LEU A 1 89 ? -1.078 14.059 12.040 1.00 85.88 89 LEU A CA 1
ATOM 654 C C . LEU A 1 89 ? -1.882 13.103 12.928 1.00 85.88 89 LEU A C 1
ATOM 656 O O . LEU A 1 89 ? -3.031 13.393 13.269 1.00 85.88 89 LEU A O 1
ATOM 660 N N . LEU A 1 90 ? -1.274 11.973 13.290 1.00 86.25 90 LEU A N 1
ATOM 661 C CA . LEU A 1 90 ? -1.883 10.934 14.118 1.00 86.25 90 LEU A CA 1
ATOM 662 C C . LEU A 1 90 ? -1.246 10.908 15.509 1.00 86.25 90 LEU A C 1
ATOM 664 O O . LEU A 1 90 ? -0.043 10.691 15.642 1.00 86.25 90 LEU A O 1
ATOM 668 N N . SER A 1 91 ? -2.065 11.065 16.546 1.00 86.62 91 SER A N 1
ATOM 669 C CA . SER A 1 91 ? -1.671 10.833 17.939 1.00 86.62 91 SER A CA 1
ATOM 670 C C . SER A 1 91 ? -2.054 9.408 18.333 1.00 86.62 91 SER A C 1
ATOM 672 O O . SER A 1 91 ? -3.148 9.174 18.840 1.00 86.62 91 SER A O 1
ATOM 674 N N . LEU A 1 92 ? -1.182 8.448 18.020 1.00 87.94 92 LEU A N 1
ATOM 675 C CA . LEU A 1 92 ? -1.430 7.023 18.258 1.00 87.94 92 LEU A CA 1
ATOM 676 C C . LEU A 1 92 ? -0.990 6.616 19.672 1.00 87.94 92 LEU A C 1
ATOM 678 O O . LEU A 1 92 ? 0.015 7.136 20.165 1.00 87.94 92 LEU A O 1
ATOM 682 N N . PRO A 1 93 ? -1.713 5.697 20.335 1.00 87.06 93 PRO A N 1
ATOM 683 C CA . PRO A 1 93 ? -1.267 5.152 21.609 1.00 87.06 93 PRO A CA 1
ATOM 684 C C . PRO A 1 93 ? 0.012 4.326 21.422 1.00 87.06 93 PRO A C 1
ATOM 686 O O . PRO A 1 93 ? 0.293 3.818 20.338 1.00 87.06 93 PRO A O 1
ATOM 689 N N . GLY A 1 94 ? 0.775 4.149 22.502 1.00 89.50 94 GLY A N 1
ATOM 690 C CA . GLY A 1 94 ? 1.946 3.267 22.536 1.00 89.50 94 GLY A CA 1
ATOM 691 C C . GLY A 1 94 ? 1.576 1.780 22.551 1.00 89.50 94 GLY A C 1
ATOM 692 O O . GLY A 1 94 ? 2.030 1.051 23.425 1.00 89.50 94 GLY A O 1
ATOM 693 N N . ALA A 1 95 ? 0.678 1.354 21.664 1.00 92.69 95 ALA A N 1
ATOM 694 C CA . ALA A 1 95 ? 0.121 0.009 21.625 1.00 92.69 95 ALA A CA 1
ATOM 695 C C . ALA A 1 95 ? -0.296 -0.368 20.203 1.00 92.69 95 ALA A C 1
ATOM 697 O O . ALA A 1 95 ? -0.622 0.491 19.384 1.00 92.69 95 ALA A O 1
ATOM 698 N N . ASP A 1 96 ? -0.315 -1.666 19.928 1.00 95.38 96 ASP A N 1
ATOM 699 C CA . ASP A 1 96 ? -0.808 -2.197 18.666 1.00 95.38 96 ASP A CA 1
ATOM 700 C C . ASP A 1 96 ? -2.328 -2.024 18.545 1.00 95.38 96 ASP A C 1
ATOM 702 O O . ASP A 1 96 ? -3.078 -2.005 19.531 1.00 95.38 96 ASP A O 1
ATOM 706 N N . GLY A 1 97 ? -2.800 -1.870 17.312 1.00 96.56 97 GLY A N 1
ATOM 707 C CA . GLY A 1 97 ? -4.226 -1.733 17.075 1.00 96.56 97 GLY A CA 1
ATOM 708 C C . GLY A 1 97 ? -4.608 -1.430 15.640 1.00 96.56 97 GLY A C 1
ATOM 709 O O . GLY A 1 97 ? -3.810 -1.493 14.703 1.00 96.56 97 GLY A O 1
ATOM 710 N N . LEU A 1 98 ? -5.881 -1.104 15.478 1.00 97.12 98 LEU A N 1
ATOM 711 C CA . LEU A 1 98 ? -6.492 -0.750 14.211 1.00 97.12 98 LEU A CA 1
ATOM 712 C C . LEU A 1 98 ? -6.828 0.731 14.217 1.00 97.12 98 LEU A C 1
ATOM 714 O O . LEU A 1 98 ? -7.543 1.208 15.099 1.00 97.12 98 LEU A O 1
ATOM 718 N N . ILE A 1 99 ? -6.372 1.440 13.194 1.00 95.88 99 ILE A N 1
ATOM 719 C CA . ILE A 1 99 ? -6.886 2.768 12.884 1.00 95.88 99 ILE A CA 1
ATOM 720 C C . ILE A 1 99 ? -8.079 2.566 11.957 1.00 95.88 99 ILE A C 1
ATOM 722 O O . ILE A 1 99 ? -7.930 2.036 10.856 1.00 95.88 99 ILE A O 1
ATOM 726 N N . THR A 1 100 ? -9.262 2.971 12.398 1.00 94.75 100 THR A N 1
ATOM 727 C CA . THR A 1 100 ? -10.487 2.916 11.597 1.00 94.75 100 THR A CA 1
ATOM 728 C C . THR A 1 100 ? -10.732 4.266 10.952 1.00 94.75 100 THR A C 1
ATOM 730 O O . THR A 1 100 ? -10.627 5.287 11.629 1.00 94.75 100 THR A O 1
ATOM 733 N N . CYS A 1 101 ? -11.086 4.279 9.674 1.00 91.12 101 CYS A N 1
ATOM 734 C CA . CYS A 1 101 ? -11.356 5.496 8.927 1.00 91.12 101 CYS A CA 1
ATOM 735 C C . CYS A 1 101 ? -12.747 5.442 8.299 1.00 91.12 101 CYS A C 1
ATOM 737 O O . CYS A 1 101 ? -13.107 4.457 7.648 1.00 91.12 101 CYS A O 1
ATOM 739 N N . GLN A 1 102 ? -13.482 6.535 8.468 1.00 88.94 102 GLN A N 1
ATOM 740 C CA . GLN A 1 102 ? -14.726 6.830 7.777 1.00 88.94 102 GLN A CA 1
ATOM 741 C C . GLN A 1 102 ? -14.585 8.206 7.129 1.00 88.94 102 GLN A C 1
ATOM 743 O O . GLN A 1 102 ? -14.412 9.202 7.827 1.00 88.94 102 GLN A O 1
ATOM 748 N N . TRP A 1 103 ? -14.646 8.295 5.806 1.00 82.69 103 TRP A N 1
ATOM 749 C CA . TRP A 1 103 ? -14.674 9.580 5.116 1.00 82.69 103 TRP A CA 1
ATOM 750 C C . TRP A 1 103 ? -16.118 10.044 4.984 1.00 82.69 103 TRP A C 1
ATOM 752 O O . TRP A 1 103 ? -16.943 9.395 4.344 1.00 82.69 103 TRP A O 1
ATOM 762 N N . THR A 1 104 ? -16.426 11.198 5.563 1.00 73.69 104 THR A N 1
ATOM 763 C CA . THR A 1 104 ? -17.717 11.842 5.364 1.00 73.69 104 THR A CA 1
ATOM 764 C C . THR A 1 104 ? -17.672 12.640 4.070 1.00 73.69 104 THR A C 1
ATOM 766 O O . THR A 1 104 ? -16.827 13.526 3.904 1.00 73.69 104 THR A O 1
ATOM 769 N N . HIS A 1 105 ? -18.596 12.343 3.165 1.00 60.31 105 HIS A N 1
ATOM 770 C CA . HIS A 1 105 ? -18.882 13.216 2.039 1.00 60.31 105 HIS A CA 1
ATOM 771 C C . HIS A 1 105 ? -19.649 14.426 2.571 1.00 60.31 105 HIS A C 1
ATOM 773 O O . HIS A 1 105 ? -20.834 14.335 2.874 1.00 60.31 105 HIS A O 1
ATOM 779 N N . GLU A 1 106 ? -18.964 15.556 2.731 1.00 46.25 106 GLU A N 1
ATOM 780 C CA . GLU A 1 106 ? -19.647 16.831 2.910 1.00 46.25 106 GLU A CA 1
ATOM 781 C C . GLU A 1 106 ? -20.094 17.254 1.506 1.00 46.25 106 GLU A C 1
ATOM 783 O O . GLU A 1 106 ? -19.335 17.859 0.753 1.00 46.25 106 GLU A O 1
ATOM 788 N N . THR A 1 107 ? -21.304 16.858 1.101 1.00 43.09 107 THR A N 1
ATOM 789 C CA . THR A 1 107 ? -21.988 17.529 -0.007 1.00 43.09 107 THR A CA 1
ATOM 790 C C . THR A 1 107 ? -22.250 18.949 0.462 1.00 43.09 107 THR A C 1
ATOM 792 O O . THR A 1 107 ? -23.277 19.224 1.084 1.00 43.09 107 THR A O 1
ATOM 795 N N . VAL A 1 108 ? -21.295 19.847 0.221 1.00 40.28 108 VAL A N 1
ATOM 796 C CA . VAL A 1 108 ? -21.530 21.282 0.329 1.00 40.28 108 VAL A CA 1
ATOM 797 C C . VAL A 1 108 ? -22.495 21.619 -0.799 1.00 40.28 108 VAL A C 1
ATOM 799 O O . VAL A 1 108 ? -22.107 21.925 -1.922 1.00 40.28 108 VAL A O 1
ATOM 802 N N . GLY A 1 109 ? -23.786 21.473 -0.514 1.00 39.66 109 GLY A N 1
ATOM 803 C CA . GLY A 1 109 ? -24.820 22.099 -1.305 1.00 39.66 109 GLY A CA 1
ATOM 804 C C . GLY A 1 109 ? -24.621 23.594 -1.163 1.00 39.66 109 GLY A C 1
ATOM 805 O O . GLY A 1 109 ? -24.942 24.131 -0.113 1.00 39.66 109 GLY A O 1
ATOM 806 N N . LEU A 1 110 ? -24.026 24.218 -2.175 1.00 37.56 110 LEU A N 1
ATOM 807 C CA . LEU A 1 110 ? -24.207 25.611 -2.569 1.00 37.56 110 LEU A CA 1
ATOM 808 C C . LEU A 1 110 ? -23.464 25.810 -3.894 1.00 37.56 110 LEU A C 1
ATOM 810 O O . LEU A 1 110 ? -22.255 25.609 -3.981 1.00 37.56 110 LEU A O 1
ATOM 814 N N . SER A 1 111 ? -24.222 26.186 -4.923 1.00 42.84 111 SER A N 1
ATOM 815 C CA . SER A 1 111 ? -23.720 26.645 -6.213 1.00 42.84 111 SER A CA 1
ATOM 816 C C . SER A 1 111 ? -22.593 27.661 -6.029 1.00 42.84 111 SER A C 1
ATOM 818 O O . SER A 1 111 ? -22.829 28.760 -5.530 1.00 42.84 111 SER A O 1
ATOM 820 N N . ALA A 1 112 ? -21.392 27.317 -6.482 1.00 34.00 112 ALA A N 1
ATOM 821 C CA . ALA A 1 112 ? -20.348 28.280 -6.804 1.00 34.00 112 ALA A CA 1
ATOM 822 C C . ALA A 1 112 ? -20.024 28.138 -8.302 1.00 34.00 112 ALA A C 1
ATOM 824 O O . ALA A 1 112 ? -20.075 27.016 -8.818 1.00 34.00 112 ALA A O 1
ATOM 825 N N . PRO A 1 113 ? -19.771 29.243 -9.027 1.00 37.84 113 PRO A N 1
ATOM 826 C CA . PRO A 1 113 ? -19.551 29.187 -10.463 1.00 37.84 113 PRO A CA 1
ATOM 827 C C . PRO A 1 113 ? -18.245 28.453 -10.773 1.00 37.84 113 PRO A C 1
ATOM 829 O O . PRO A 1 113 ? -17.273 28.560 -10.028 1.00 37.84 113 PRO A O 1
ATOM 832 N N . LEU A 1 114 ? -18.260 27.716 -11.885 1.00 46.94 114 LEU A N 1
ATOM 833 C CA . LEU A 1 114 ? -17.103 27.063 -12.491 1.00 46.94 114 LEU A CA 1
ATOM 834 C C . LEU A 1 114 ? -15.972 28.091 -12.675 1.00 46.94 114 LEU A C 1
ATOM 836 O O . LEU A 1 114 ? -16.033 28.909 -13.591 1.00 46.94 114 LEU A O 1
ATOM 840 N N . GLU A 1 115 ? -14.939 28.031 -11.837 1.00 34.91 115 GLU A N 1
ATOM 841 C CA . GLU A 1 115 ? -13.609 28.465 -12.254 1.00 34.91 115 GLU A CA 1
ATOM 842 C C . GLU A 1 115 ? -12.856 27.240 -12.766 1.00 34.91 115 GLU A C 1
ATOM 844 O O . GLU A 1 115 ? -12.594 26.258 -12.068 1.00 34.91 115 GLU A O 1
ATOM 849 N N . GLU A 1 116 ? -12.614 27.289 -14.066 1.00 44.41 116 GLU A N 1
ATOM 850 C CA . GLU A 1 116 ? -11.926 26.299 -14.862 1.00 44.41 116 GLU A CA 1
ATOM 851 C C . GLU A 1 116 ? -10.421 26.408 -14.575 1.00 44.41 116 GLU A C 1
ATOM 853 O O . GLU A 1 116 ? -9.767 27.368 -14.973 1.00 44.41 116 GLU A O 1
ATOM 858 N N . GLY A 1 117 ? -9.873 25.422 -13.859 1.00 38.31 117 GLY A N 1
ATOM 859 C CA . GLY A 1 117 ? -8.425 25.238 -13.724 1.00 38.31 117 GLY A CA 1
ATOM 860 C C . GLY A 1 117 ? -7.861 25.507 -12.330 1.00 38.31 117 GLY A C 1
ATOM 861 O O . GLY A 1 117 ? -7.157 26.485 -12.113 1.00 38.31 117 GLY A O 1
ATOM 862 N N . GLY A 1 118 ? -8.080 24.585 -11.393 1.00 33.38 118 GLY A N 1
ATOM 863 C CA . GLY A 1 118 ? -7.345 24.600 -10.130 1.00 33.38 118 GLY A CA 1
ATOM 864 C C . GLY A 1 118 ? -7.951 23.707 -9.059 1.00 33.38 118 GLY A C 1
ATOM 865 O O . GLY A 1 118 ? -8.992 24.014 -8.501 1.00 33.38 118 GLY A O 1
ATOM 866 N N . ASP A 1 119 ? -7.238 22.632 -8.734 1.00 35.47 119 ASP A N 1
ATOM 867 C CA . ASP A 1 119 ? -7.338 21.897 -7.471 1.00 35.47 119 ASP A CA 1
ATOM 868 C C . ASP A 1 119 ? -8.587 21.026 -7.216 1.00 35.47 119 ASP A C 1
ATOM 870 O O . ASP A 1 119 ? -9.492 21.330 -6.439 1.00 35.47 119 ASP A O 1
ATOM 874 N N . ALA A 1 120 ? -8.515 19.784 -7.706 1.00 39.44 120 ALA A N 1
ATOM 875 C CA . ALA A 1 120 ? -9.316 18.648 -7.228 1.00 39.44 120 ALA A CA 1
ATOM 876 C C . ALA A 1 120 ? -9.059 18.270 -5.739 1.00 39.44 120 ALA A C 1
ATOM 878 O O . ALA A 1 120 ? -9.465 17.199 -5.289 1.00 39.44 120 ALA A O 1
ATOM 879 N N . ILE A 1 121 ? -8.380 19.135 -4.974 1.00 42.31 121 ILE A N 1
ATOM 880 C CA . ILE A 1 121 ? -8.047 19.007 -3.545 1.00 42.31 121 ILE A CA 1
ATOM 881 C C . ILE A 1 121 ? -9.008 19.849 -2.666 1.00 42.31 121 ILE A C 1
ATOM 883 O O . ILE A 1 121 ? -8.966 19.772 -1.438 1.00 42.31 121 ILE A O 1
ATOM 887 N N . ALA A 1 122 ? -9.938 20.610 -3.261 1.00 37.25 122 ALA A N 1
ATOM 888 C CA . ALA A 1 122 ? -10.845 21.498 -2.522 1.00 37.25 122 ALA A CA 1
ATOM 889 C C . ALA A 1 122 ? -12.089 20.822 -1.898 1.00 37.25 122 ALA A C 1
ATOM 891 O O . ALA A 1 122 ? -12.721 21.418 -1.024 1.00 37.25 122 ALA A O 1
ATOM 892 N N . GLU A 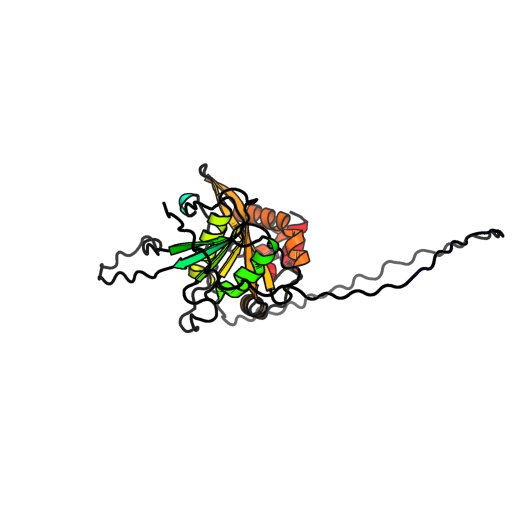1 123 ? -12.416 19.566 -2.231 1.00 41.28 123 GLU A N 1
ATOM 893 C CA . GLU A 1 123 ? -13.289 18.763 -1.361 1.00 41.28 123 GLU A CA 1
ATOM 894 C C . GLU A 1 123 ? -12.474 18.350 -0.130 1.00 41.28 123 GLU A C 1
ATOM 896 O O . GLU A 1 123 ? -11.834 17.294 -0.108 1.00 41.28 123 GLU A O 1
ATOM 901 N N . ARG A 1 124 ? -12.482 19.178 0.922 1.00 44.94 124 ARG A N 1
ATOM 902 C CA . ARG A 1 124 ? -11.958 18.795 2.241 1.00 44.94 124 ARG A CA 1
ATOM 903 C C . ARG A 1 124 ? -12.816 17.668 2.819 1.00 44.94 124 ARG A C 1
ATOM 905 O O . ARG A 1 124 ? -13.669 17.890 3.672 1.00 44.94 124 ARG A O 1
ATOM 912 N N . ARG A 1 125 ? -12.576 16.437 2.366 1.00 56.88 125 ARG A N 1
ATOM 913 C CA . ARG A 1 125 ? -13.162 15.222 2.935 1.00 56.88 125 ARG A CA 1
ATOM 914 C C . ARG A 1 125 ? -12.744 15.146 4.393 1.00 56.88 125 ARG A C 1
ATOM 916 O O . ARG A 1 125 ? -11.576 14.895 4.698 1.00 56.88 125 ARG A O 1
ATOM 923 N N . ARG A 1 126 ? -13.686 15.369 5.305 1.00 65.44 126 ARG A N 1
ATOM 924 C CA . ARG A 1 126 ? -13.445 15.102 6.721 1.00 65.44 126 ARG A CA 1
ATOM 925 C C . ARG A 1 126 ? -13.424 13.588 6.893 1.00 65.44 126 ARG A C 1
ATOM 927 O O . ARG A 1 126 ? -14.364 12.897 6.517 1.00 65.44 126 ARG A O 1
ATOM 934 N N . ALA A 1 127 ? -12.319 13.069 7.406 1.00 76.69 127 ALA A N 1
ATOM 935 C CA . ALA A 1 127 ? -12.236 11.685 7.833 1.00 76.69 127 ALA A CA 1
ATOM 936 C C . ALA A 1 127 ? -12.457 11.637 9.344 1.00 76.69 127 ALA A C 1
ATOM 938 O O . ALA A 1 127 ? -11.724 12.282 10.098 1.00 76.69 127 ALA A O 1
ATOM 939 N N . GLN A 1 128 ? -13.447 10.873 9.792 1.00 85.38 128 GLN A N 1
ATOM 940 C CA . GLN A 1 128 ? -13.497 10.421 11.169 1.00 85.38 128 GLN A CA 1
ATOM 941 C C . GLN A 1 128 ? -12.506 9.269 11.313 1.00 85.38 128 GLN A C 1
ATOM 943 O O . GLN A 1 128 ? -12.626 8.231 10.662 1.00 85.38 128 GLN A O 1
ATOM 948 N N . VAL A 1 129 ? -11.499 9.486 12.155 1.00 90.00 129 VAL A N 1
ATOM 949 C CA . VAL A 1 129 ? -10.457 8.504 12.443 1.00 90.00 129 VAL A CA 1
ATOM 950 C C . VAL A 1 129 ? -10.618 8.052 13.888 1.00 90.00 129 VAL A C 1
ATOM 952 O O . VAL A 1 129 ? -10.750 8.879 14.788 1.00 90.00 129 VAL A O 1
ATOM 955 N N . GLY A 1 130 ? -10.626 6.742 14.104 1.00 91.88 130 GLY A N 1
ATOM 956 C CA . GLY A 1 130 ? -10.687 6.112 15.421 1.00 91.88 1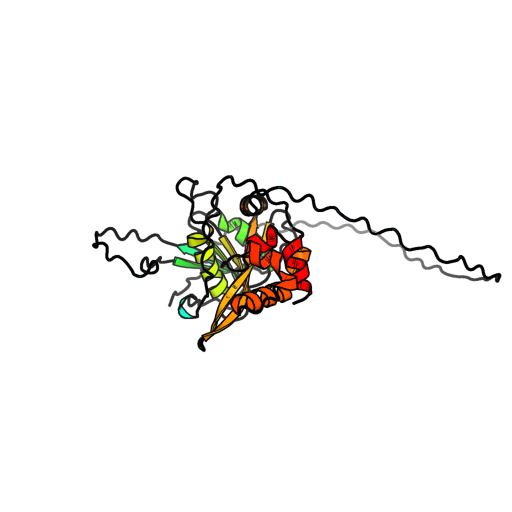30 GLY A CA 1
ATOM 957 C C . GLY A 1 130 ? -9.525 5.148 15.623 1.00 91.88 130 GLY A C 1
ATOM 958 O O . GLY A 1 130 ? -8.867 4.753 14.660 1.00 91.88 130 GLY A O 1
ATOM 959 N N . PHE A 1 131 ? -9.277 4.763 16.874 1.00 94.38 131 PHE A N 1
ATOM 960 C CA . PHE A 1 131 ? -8.285 3.747 17.214 1.00 94.38 131 PHE A CA 1
ATOM 961 C C . PHE A 1 131 ? -8.905 2.656 18.086 1.00 94.38 131 PHE A C 1
ATOM 963 O O . PHE A 1 131 ? -9.584 2.948 19.073 1.00 94.38 131 PHE A O 1
ATOM 970 N N . VAL A 1 132 ? -8.643 1.401 17.732 1.00 95.44 132 VAL A N 1
ATOM 971 C CA . VAL A 1 132 ? -9.082 0.216 18.472 1.00 95.44 132 VAL A CA 1
ATOM 972 C C . VAL A 1 132 ? -7.853 -0.583 18.877 1.00 95.44 132 VAL A C 1
ATOM 974 O O . VAL A 1 132 ? -7.114 -1.049 18.014 1.00 95.44 132 VAL A O 1
ATOM 977 N N . LEU A 1 133 ? -7.650 -0.759 20.182 1.00 96.31 133 LEU A N 1
ATOM 978 C CA . LEU A 1 133 ? -6.591 -1.617 20.715 1.00 96.31 133 LEU A CA 1
ATOM 979 C C . LEU A 1 133 ? -6.852 -3.068 20.317 1.00 96.31 133 LEU A C 1
ATOM 981 O O . LEU A 1 133 ? -7.949 -3.585 20.534 1.00 96.31 133 LEU A O 1
ATOM 985 N N . VAL A 1 134 ? -5.840 -3.715 19.747 1.00 95.88 134 VAL A N 1
ATOM 986 C CA . VAL A 1 134 ? -5.897 -5.121 19.344 1.00 95.88 134 VAL A CA 1
ATOM 987 C C . VAL A 1 134 ? -4.529 -5.735 19.583 1.00 95.88 134 VAL A C 1
ATOM 989 O O . VAL A 1 134 ? -3.510 -5.157 19.220 1.00 95.88 134 VAL A O 1
ATOM 992 N N . GLU A 1 135 ? -4.505 -6.922 20.178 1.00 92.38 135 GLU A N 1
ATOM 993 C CA . GLU A 1 135 ? -3.262 -7.664 20.366 1.00 92.38 135 GLU A CA 1
ATOM 994 C C . GLU A 1 135 ? -2.599 -8.006 19.017 1.00 92.38 135 GLU A C 1
ATOM 996 O O . GLU A 1 135 ? -3.303 -8.362 18.064 1.00 92.38 135 GLU A O 1
ATOM 1001 N N . PRO A 1 136 ? -1.254 -7.996 18.926 1.00 89.75 136 PRO A N 1
ATOM 1002 C CA . PRO A 1 136 ? -0.525 -8.256 17.682 1.00 89.75 136 PRO A CA 1
ATOM 1003 C C . PRO A 1 136 ? -0.975 -9.503 16.918 1.00 89.75 136 PRO A C 1
ATOM 1005 O O . PRO A 1 136 ? -1.144 -9.458 15.701 1.00 89.75 136 PRO A O 1
ATOM 1008 N N . ALA A 1 137 ? -1.210 -10.607 17.634 1.00 90.44 137 ALA A N 1
ATOM 1009 C CA . ALA A 1 137 ? -1.610 -11.887 17.050 1.00 90.44 137 ALA A CA 1
ATOM 1010 C C . ALA A 1 137 ? -3.000 -11.848 16.385 1.00 90.44 137 ALA A C 1
ATOM 1012 O O . ALA A 1 137 ? -3.306 -12.685 15.538 1.00 90.44 137 ALA A O 1
ATOM 1013 N N . TRP A 1 138 ? -3.831 -10.868 16.746 1.00 92.75 138 TRP A N 1
ATOM 1014 C CA . TRP A 1 138 ? -5.218 -10.743 16.305 1.00 92.75 138 TRP A CA 1
ATOM 1015 C C . TRP A 1 138 ? -5.437 -9.618 15.291 1.00 92.75 138 TRP A C 1
ATOM 1017 O O . TRP A 1 138 ? -6.530 -9.521 14.738 1.00 92.75 138 TRP A O 1
ATOM 1027 N N . LEU A 1 139 ? -4.419 -8.799 15.001 1.00 93.62 139 LEU A N 1
ATOM 1028 C CA . LEU A 1 139 ? -4.535 -7.603 14.156 1.00 93.62 139 LEU A CA 1
ATOM 1029 C C . LEU A 1 139 ? -5.190 -7.874 12.797 1.00 93.62 139 LEU A C 1
ATOM 1031 O O . LEU A 1 139 ? -6.158 -7.210 12.431 1.00 93.62 139 LEU A O 1
ATOM 1035 N N . VAL A 1 140 ? -4.684 -8.860 12.054 1.00 94.69 140 VAL A N 1
ATOM 1036 C CA . VAL A 1 140 ? -5.180 -9.170 10.704 1.00 94.69 140 VAL A CA 1
ATOM 1037 C C . VAL A 1 140 ? -6.613 -9.687 10.749 1.00 94.69 140 VAL A C 1
ATOM 1039 O O . VAL A 1 140 ? -7.450 -9.229 9.973 1.00 94.69 140 VAL A O 1
ATOM 1042 N N . ARG A 1 141 ? -6.919 -10.586 11.690 1.00 93.00 141 ARG A N 1
ATOM 1043 C CA . ARG A 1 141 ? -8.276 -11.112 11.866 1.00 93.00 141 ARG A CA 1
ATOM 1044 C C . ARG A 1 141 ? -9.260 -10.005 12.216 1.00 93.00 141 ARG A C 1
ATOM 1046 O O . ARG A 1 141 ? -10.287 -9.869 11.560 1.00 93.00 141 ARG A O 1
ATOM 1053 N N . ALA A 1 142 ? -8.919 -9.191 13.211 1.00 94.25 142 ALA A N 1
ATOM 1054 C CA . ALA A 1 142 ? -9.757 -8.091 13.658 1.00 94.25 142 ALA A CA 1
ATOM 1055 C C . ALA A 1 142 ? -9.991 -7.075 12.530 1.00 94.25 142 ALA A C 1
ATOM 1057 O O . ALA A 1 142 ? -11.101 -6.567 12.393 1.00 94.25 142 ALA A O 1
ATOM 1058 N N . ALA A 1 143 ? -8.988 -6.809 11.685 1.00 94.69 143 ALA A N 1
ATOM 1059 C CA . ALA A 1 143 ? -9.157 -5.969 10.503 1.00 94.69 143 ALA A CA 1
ATOM 1060 C C . ALA A 1 143 ? -10.096 -6.604 9.466 1.00 94.69 143 ALA A C 1
ATOM 1062 O O . ALA A 1 143 ? -11.005 -5.931 8.987 1.00 94.69 143 ALA A O 1
ATOM 1063 N N . ALA A 1 144 ? -9.923 -7.890 9.149 1.00 90.19 144 ALA A N 1
ATOM 1064 C CA . ALA A 1 144 ? -10.768 -8.603 8.189 1.00 90.19 144 ALA A CA 1
ATOM 1065 C C . ALA A 1 144 ? -12.240 -8.688 8.634 1.00 90.19 144 ALA A C 1
ATOM 1067 O O . ALA A 1 144 ? -13.148 -8.595 7.807 1.00 90.19 144 ALA A O 1
ATOM 1068 N N . GLU A 1 145 ? -12.488 -8.820 9.938 1.00 89.75 145 GLU A N 1
ATOM 1069 C CA . GLU A 1 145 ? -13.834 -8.790 10.515 1.00 89.75 145 GLU A CA 1
ATOM 1070 C C . GLU A 1 145 ? -14.402 -7.361 10.518 1.00 89.75 145 GLU A C 1
ATOM 1072 O O . GLU A 1 145 ? -15.538 -7.129 10.100 1.00 89.75 145 GLU A O 1
ATOM 1077 N N . ARG A 1 146 ? -13.603 -6.372 10.940 1.00 91.00 146 ARG A N 1
ATOM 1078 C CA . ARG A 1 146 ? -14.068 -4.992 11.126 1.00 91.00 146 ARG A CA 1
ATOM 1079 C C . ARG A 1 146 ? -14.248 -4.225 9.821 1.00 91.00 146 ARG A C 1
ATOM 1081 O O . ARG A 1 146 ? -15.092 -3.337 9.780 1.00 91.00 146 ARG A O 1
ATOM 1088 N N . VAL A 1 147 ? -13.508 -4.548 8.760 1.00 89.12 147 VAL A N 1
ATOM 1089 C CA . VAL A 1 147 ? -13.609 -3.835 7.472 1.00 89.12 147 VAL A CA 1
ATOM 1090 C C . VAL A 1 147 ? -14.990 -3.996 6.829 1.00 89.12 147 VAL A C 1
ATOM 1092 O O . VAL A 1 147 ? -15.361 -3.215 5.965 1.00 89.12 147 VAL A O 1
ATOM 1095 N N . ARG A 1 148 ? -15.771 -4.991 7.265 1.00 84.38 148 ARG A N 1
ATOM 1096 C CA . ARG A 1 148 ? -17.150 -5.230 6.817 1.00 84.38 148 ARG A CA 1
ATOM 1097 C C . ARG A 1 148 ? -18.195 -4.484 7.653 1.00 84.38 148 ARG A C 1
ATOM 1099 O O . ARG A 1 148 ? -19.378 -4.548 7.335 1.00 84.38 148 ARG A O 1
ATOM 1106 N N . ALA A 1 149 ? -17.789 -3.824 8.739 1.00 85.69 149 ALA A N 1
ATOM 1107 C CA . ALA A 1 149 ? -18.719 -3.121 9.608 1.00 85.69 149 ALA A CA 1
ATOM 1108 C C . ALA A 1 149 ? -19.280 -1.866 8.910 1.00 85.69 149 ALA A C 1
ATOM 1110 O O . ALA A 1 149 ? -18.530 -1.158 8.230 1.00 85.69 149 ALA A O 1
ATOM 1111 N N . PRO A 1 150 ? -20.574 -1.547 9.102 1.00 82.81 150 PRO A N 1
ATOM 1112 C CA . PRO A 1 150 ? -21.160 -0.318 8.579 1.00 82.81 150 PRO A CA 1
ATOM 1113 C C . PRO A 1 150 ? -20.382 0.918 9.040 1.00 82.81 150 PRO A C 1
ATOM 1115 O O . PRO A 1 150 ? -19.996 1.018 10.205 1.00 82.81 150 PRO A O 1
ATOM 1118 N N . GLY A 1 151 ? -20.164 1.863 8.125 1.00 83.25 151 GLY A N 1
ATOM 1119 C CA . GLY A 1 151 ? -19.436 3.101 8.412 1.00 83.25 151 GLY A CA 1
ATOM 1120 C C . GLY A 1 151 ? -17.915 2.948 8.492 1.00 83.25 151 GLY A C 1
ATOM 1121 O O . GLY A 1 151 ? -17.245 3.906 8.854 1.00 83.25 151 GLY A O 1
ATOM 1122 N N . ILE A 1 152 ? -17.350 1.784 8.156 1.00 87.94 152 ILE A N 1
ATOM 1123 C CA . ILE A 1 152 ? -15.901 1.613 8.011 1.00 87.94 152 ILE A CA 1
ATOM 1124 C C . ILE A 1 152 ? -15.545 1.604 6.533 1.00 87.94 152 ILE A C 1
ATOM 1126 O O . ILE A 1 152 ? -15.910 0.686 5.808 1.00 87.94 152 ILE A O 1
ATOM 1130 N N . ASP A 1 153 ? -14.778 2.603 6.115 1.00 87.12 153 ASP A N 1
ATOM 1131 C CA . ASP A 1 153 ? -14.311 2.723 4.737 1.00 87.12 153 ASP A CA 1
ATOM 1132 C C . ASP A 1 153 ? -12.865 2.240 4.571 1.00 87.12 153 ASP A C 1
ATOM 1134 O O . ASP A 1 153 ? -12.455 1.782 3.507 1.00 87.12 153 ASP A O 1
ATOM 1138 N N . ALA A 1 154 ? -12.040 2.376 5.609 1.00 92.19 154 ALA A N 1
ATOM 1139 C CA . ALA A 1 154 ? -10.704 1.803 5.606 1.00 92.19 154 ALA A CA 1
ATOM 1140 C C . ALA A 1 154 ? -10.235 1.425 7.004 1.00 92.19 154 ALA A C 1
ATOM 1142 O O . ALA A 1 154 ? -10.642 2.008 8.013 1.00 92.19 154 ALA A O 1
ATOM 1143 N N . ILE A 1 155 ? -9.324 0.459 7.036 1.00 95.94 155 ILE A N 1
ATOM 1144 C CA . ILE A 1 155 ? -8.604 0.046 8.232 1.00 95.94 155 ILE A CA 1
ATOM 1145 C C . ILE A 1 155 ? -7.111 0.107 7.949 1.00 95.94 155 ILE A C 1
ATOM 1147 O O . ILE A 1 155 ? -6.641 -0.423 6.946 1.00 95.94 155 ILE A O 1
ATOM 1151 N N . VAL A 1 156 ? -6.357 0.708 8.864 1.00 96.94 156 VAL A N 1
ATOM 1152 C CA . VAL A 1 156 ? -4.897 0.649 8.850 1.00 96.94 156 VAL A CA 1
ATOM 1153 C C . VAL A 1 156 ? -4.426 -0.179 10.033 1.00 96.94 156 VAL A C 1
ATOM 1155 O O . VAL A 1 156 ? -4.756 0.127 11.181 1.00 96.94 156 VAL A O 1
ATOM 1158 N N . LEU A 1 157 ? -3.631 -1.211 9.759 1.00 97.44 157 LEU A N 1
ATOM 1159 C CA . LEU A 1 157 ? -2.921 -1.942 10.801 1.00 97.44 157 LEU A CA 1
ATOM 1160 C C . LEU A 1 157 ? -1.826 -1.042 11.380 1.00 97.44 157 LEU A C 1
ATOM 1162 O O . LEU A 1 157 ? -0.930 -0.584 10.661 1.00 97.44 157 LEU A O 1
ATOM 1166 N N . HIS A 1 158 ? -1.896 -0.792 12.682 1.00 96.00 158 HIS A N 1
ATOM 1167 C CA . HIS A 1 158 ? -0.859 -0.098 13.425 1.00 96.00 158 HIS A CA 1
ATOM 1168 C C . HIS A 1 158 ? -0.126 -1.088 14.323 1.00 96.00 158 HIS A C 1
ATOM 1170 O O . HIS A 1 158 ? -0.733 -1.744 15.168 1.00 96.00 158 HIS A O 1
ATOM 1176 N N . ALA A 1 159 ? 1.190 -1.154 14.138 1.00 93.19 159 ALA A N 1
ATOM 1177 C CA . ALA A 1 159 ? 2.079 -1.799 15.084 1.00 93.19 159 ALA A CA 1
ATOM 1178 C C . ALA A 1 159 ? 2.811 -0.720 15.885 1.00 93.19 159 ALA A C 1
ATOM 1180 O O . ALA A 1 159 ? 3.356 0.212 15.288 1.00 93.19 159 ALA A O 1
ATOM 1181 N N . HIS A 1 160 ? 2.886 -0.868 17.203 1.00 90.31 160 HIS A N 1
ATOM 1182 C CA . HIS A 1 160 ? 3.587 0.062 18.084 1.00 90.31 160 HIS A CA 1
ATOM 1183 C C . HIS A 1 160 ? 5.070 0.192 17.709 1.00 90.31 160 HIS A C 1
ATOM 1185 O O . HIS A 1 160 ? 5.622 1.289 17.701 1.00 90.31 160 HIS A O 1
ATOM 1191 N N . ALA A 1 161 ? 5.694 -0.918 17.306 1.00 87.56 161 ALA A N 1
ATOM 1192 C CA . ALA A 1 161 ? 7.080 -0.956 16.841 1.00 87.56 161 ALA A CA 1
ATOM 1193 C C . ALA A 1 161 ? 7.296 -0.313 15.452 1.00 87.56 161 ALA A C 1
ATOM 1195 O O . ALA A 1 161 ? 8.410 -0.327 14.925 1.00 87.56 161 ALA A O 1
ATOM 1196 N N . SER A 1 162 ? 6.246 0.211 14.811 1.00 86.38 162 SER A N 1
ATOM 1197 C CA . SER A 1 162 ? 6.352 0.819 13.490 1.00 86.38 162 SER A CA 1
ATOM 1198 C C . SER A 1 162 ? 7.124 2.141 13.538 1.00 86.38 162 SER A C 1
ATOM 1200 O O . SER A 1 162 ? 6.852 2.974 14.403 1.00 86.38 162 SER A O 1
ATOM 1202 N N . PRO A 1 163 ? 8.006 2.410 12.554 1.00 84.81 163 PRO A N 1
ATOM 1203 C CA . PRO A 1 163 ? 8.646 3.710 12.429 1.00 84.81 163 PRO A CA 1
ATOM 1204 C C . PRO A 1 163 ? 7.626 4.861 12.371 1.00 84.81 163 PRO A C 1
ATOM 1206 O O . PRO A 1 163 ? 6.515 4.668 11.844 1.00 84.81 163 PRO A O 1
ATOM 1209 N N . PRO A 1 164 ? 8.002 6.065 12.847 1.00 81.31 164 PRO A N 1
ATOM 1210 C CA . PRO A 1 164 ? 7.150 7.246 12.785 1.00 81.31 164 PRO A CA 1
ATOM 1211 C C . PRO A 1 164 ? 6.615 7.504 11.373 1.00 81.31 164 PRO A C 1
ATOM 1213 O O . PRO A 1 164 ? 7.296 7.279 10.374 1.00 81.31 164 PRO A O 1
ATOM 1216 N N . GLY A 1 165 ? 5.365 7.956 11.279 1.00 88.75 165 GLY A N 1
ATOM 1217 C CA . GLY A 1 165 ? 4.735 8.324 10.008 1.00 88.75 165 GLY A CA 1
ATOM 1218 C C . GLY A 1 165 ? 4.290 7.157 9.117 1.00 88.75 165 GLY A C 1
ATOM 1219 O O . GLY A 1 165 ? 3.516 7.384 8.193 1.00 88.75 165 GLY A O 1
ATOM 1220 N N . ARG A 1 166 ? 4.668 5.898 9.388 1.00 93.56 166 ARG A N 1
ATOM 1221 C CA . ARG A 1 166 ? 4.263 4.747 8.547 1.00 93.56 166 ARG A CA 1
ATOM 1222 C C . ARG A 1 166 ? 2.759 4.492 8.558 1.00 93.56 166 ARG A C 1
ATOM 1224 O O . ARG A 1 166 ? 2.186 4.231 7.505 1.00 93.56 166 ARG A O 1
ATOM 1231 N N . SER A 1 167 ? 2.111 4.602 9.716 1.00 94.94 167 SER A N 1
ATOM 1232 C CA . SER A 1 167 ? 0.648 4.506 9.803 1.00 94.94 167 SER A CA 1
ATOM 1233 C C . SER A 1 167 ? -0.046 5.699 9.145 1.00 94.94 167 SER A C 1
ATOM 1235 O O . SER A 1 167 ? -1.082 5.517 8.514 1.00 94.94 167 SER A O 1
ATOM 1237 N N . ALA A 1 168 ? 0.547 6.897 9.216 1.00 93.44 168 ALA A N 1
ATOM 1238 C CA . ALA A 1 168 ? 0.034 8.073 8.517 1.00 93.44 168 ALA A CA 1
ATOM 1239 C C . ALA A 1 168 ? 0.135 7.907 6.992 1.00 93.44 168 ALA A C 1
ATOM 1241 O O . ALA A 1 168 ? -0.839 8.150 6.286 1.00 93.44 168 ALA A O 1
ATOM 1242 N N . LEU A 1 169 ? 1.266 7.402 6.490 1.00 94.94 169 LEU A N 1
ATOM 1243 C CA . LEU A 1 169 ? 1.454 7.068 5.079 1.00 94.94 169 LEU A CA 1
ATOM 1244 C C . LEU A 1 169 ? 0.474 5.988 4.618 1.00 94.94 169 LEU A C 1
ATOM 1246 O O . LEU A 1 169 ? -0.149 6.141 3.574 1.00 94.94 169 LEU A O 1
ATOM 1250 N N . ALA A 1 170 ? 0.299 4.919 5.395 1.00 96.25 170 ALA A N 1
ATOM 1251 C CA . ALA A 1 170 ? -0.647 3.860 5.057 1.00 96.25 170 ALA A CA 1
ATOM 1252 C C . ALA A 1 170 ? -2.103 4.362 5.030 1.00 96.25 170 ALA A C 1
ATOM 1254 O O . ALA A 1 170 ? -2.874 3.929 4.172 1.00 96.25 170 ALA A O 1
ATOM 1255 N N . LEU A 1 171 ? -2.463 5.313 5.901 1.00 93.88 171 LEU A N 1
ATOM 1256 C CA . LEU A 1 171 ? -3.772 5.970 5.897 1.00 93.88 171 LEU A CA 1
ATOM 1257 C C . LEU A 1 171 ? -3.951 6.911 4.695 1.00 93.88 171 LEU A C 1
ATOM 1259 O O . LEU A 1 171 ? -4.977 6.856 4.016 1.00 93.88 171 LEU A O 1
ATOM 1263 N N . ALA A 1 172 ? -2.948 7.739 4.390 1.00 92.38 172 ALA A N 1
ATOM 1264 C CA . ALA A 1 172 ? -2.954 8.598 3.206 1.00 92.38 172 ALA A CA 1
ATOM 1265 C C . ALA A 1 172 ? -3.057 7.763 1.918 1.00 92.38 172 ALA A C 1
ATOM 1267 O O . ALA A 1 172 ? -3.839 8.077 1.018 1.00 92.38 172 ALA A O 1
ATOM 1268 N N . PHE A 1 173 ? -2.333 6.645 1.858 1.00 93.00 173 PHE A N 1
ATOM 1269 C CA . PHE A 1 173 ? -2.399 5.707 0.746 1.00 93.00 173 PHE A CA 1
ATOM 1270 C C . PHE A 1 173 ? -3.756 4.997 0.651 1.00 93.00 173 PHE A C 1
ATOM 1272 O O . PHE A 1 173 ? -4.273 4.849 -0.451 1.00 93.00 173 PHE A O 1
ATOM 1279 N N . ALA A 1 174 ? -4.388 4.629 1.773 1.00 91.81 174 ALA A N 1
ATOM 1280 C CA . ALA A 1 174 ? -5.747 4.075 1.767 1.00 91.81 174 ALA A CA 1
ATOM 1281 C C . ALA A 1 174 ? -6.763 5.061 1.160 1.00 91.81 174 ALA A C 1
ATOM 1283 O O . ALA A 1 174 ? -7.598 4.667 0.345 1.00 91.81 174 ALA A O 1
ATOM 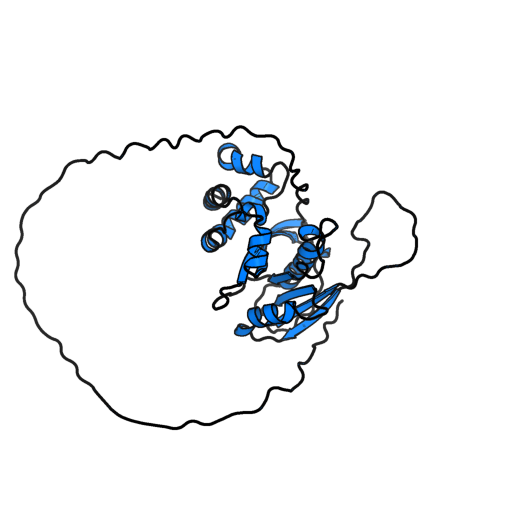1284 N N . SER A 1 175 ? -6.642 6.355 1.486 1.00 87.75 175 SER A N 1
ATOM 1285 C CA . SER A 1 175 ? -7.436 7.421 0.853 1.00 87.75 175 SER A CA 1
ATOM 1286 C C . SER A 1 175 ? -7.208 7.471 -0.660 1.00 87.75 175 SER A C 1
ATOM 1288 O O . SER A 1 175 ? -8.158 7.540 -1.440 1.00 87.75 175 SER A O 1
ATOM 1290 N N . HIS A 1 176 ? -5.947 7.394 -1.095 1.00 86.38 176 HIS A N 1
ATOM 1291 C CA . HIS A 1 176 ? -5.599 7.395 -2.515 1.00 86.38 176 HIS A CA 1
ATOM 1292 C C . HIS A 1 176 ? -6.152 6.166 -3.257 1.00 86.38 176 HIS A C 1
ATOM 1294 O O . HIS A 1 176 ? -6.758 6.320 -4.319 1.00 86.38 176 HIS A O 1
ATOM 1300 N N . LEU A 1 177 ? -6.015 4.966 -2.679 1.00 85.88 177 LEU A N 1
ATOM 1301 C CA . LEU A 1 177 ? -6.568 3.726 -3.230 1.00 85.88 177 LEU A CA 1
ATOM 1302 C C . LEU A 1 177 ? -8.073 3.849 -3.459 1.00 85.88 177 LEU A C 1
ATOM 1304 O O . LEU A 1 177 ? -8.548 3.584 -4.562 1.00 85.88 177 LEU A O 1
ATOM 1308 N N . ARG A 1 178 ? -8.810 4.305 -2.444 1.00 79.81 178 ARG A N 1
ATOM 1309 C CA . ARG A 1 178 ? -10.264 4.461 -2.523 1.00 79.81 178 ARG A CA 1
ATOM 1310 C C . ARG A 1 178 ? -10.684 5.484 -3.578 1.00 79.81 178 ARG A C 1
ATOM 1312 O O . ARG A 1 178 ? -11.582 5.220 -4.371 1.00 79.81 178 ARG A O 1
ATOM 1319 N N . ASN A 1 179 ? -10.059 6.659 -3.573 1.00 73.19 179 ASN A N 1
ATOM 1320 C CA . ASN A 1 179 ? -10.574 7.821 -4.302 1.00 73.19 179 ASN A CA 1
ATOM 1321 C C . ASN A 1 179 ? -10.088 7.913 -5.750 1.00 73.19 179 ASN A C 1
ATOM 1323 O O . ASN A 1 179 ? -10.766 8.526 -6.578 1.00 73.19 179 ASN A O 1
ATOM 1327 N N . VAL A 1 180 ? -8.916 7.345 -6.036 1.00 69.81 180 VAL A N 1
ATOM 1328 C CA . VAL A 1 180 ? -8.259 7.451 -7.343 1.00 69.81 180 VAL A CA 1
ATOM 1329 C C . VAL A 1 180 ? -8.206 6.092 -8.024 1.00 69.81 180 VAL A C 1
ATOM 1331 O O . VAL A 1 180 ? -8.671 5.959 -9.149 1.00 69.81 180 VAL A O 1
ATOM 1334 N N . LEU A 1 181 ? -7.684 5.071 -7.341 1.00 62.41 181 LEU A N 1
ATOM 1335 C CA . LEU A 1 181 ? -7.395 3.782 -7.979 1.00 62.41 181 LEU A CA 1
ATOM 1336 C C . LEU A 1 181 ? -8.610 2.854 -8.073 1.00 62.41 181 LEU A C 1
ATOM 1338 O O . LEU A 1 181 ? -8.642 1.982 -8.938 1.00 62.41 181 LEU A O 1
ATOM 1342 N N . ARG A 1 182 ? -9.605 3.041 -7.203 1.00 68.75 182 ARG A N 1
ATOM 1343 C CA . ARG A 1 182 ? -10.846 2.253 -7.161 1.00 68.75 182 ARG A CA 1
ATOM 1344 C C . ARG A 1 182 ? -12.094 3.083 -7.452 1.00 68.75 182 ARG A C 1
ATOM 1346 O O . ARG A 1 182 ? -13.196 2.637 -7.139 1.00 68.75 182 ARG A O 1
ATOM 1353 N N . ARG A 1 183 ? -11.949 4.284 -8.030 1.00 58.38 183 ARG A N 1
ATOM 1354 C CA . ARG A 1 183 ? -13.111 5.083 -8.437 1.00 58.38 183 ARG A CA 1
ATOM 1355 C C . ARG A 1 183 ? -13.946 4.223 -9.398 1.00 58.38 183 ARG A C 1
ATOM 1357 O O . ARG A 1 183 ? -13.409 3.828 -10.434 1.00 58.38 183 ARG A O 1
ATOM 1364 N N . PRO A 1 184 ? -15.211 3.901 -9.077 1.00 49.59 184 PRO A N 1
ATOM 1365 C CA . PRO A 1 184 ? -16.036 3.146 -10.000 1.00 49.59 184 PRO A CA 1
ATOM 1366 C C . PRO A 1 184 ? -16.173 3.973 -11.278 1.00 49.59 184 PRO A C 1
ATOM 1368 O O . PRO A 1 184 ? -16.617 5.123 -11.235 1.00 49.59 184 PRO A O 1
ATOM 1371 N N . ALA A 1 185 ? -15.767 3.403 -12.415 1.00 45.53 185 ALA A N 1
ATOM 1372 C CA . ALA A 1 185 ? -16.293 3.855 -13.695 1.00 45.53 185 ALA A CA 1
ATOM 1373 C C . ALA A 1 185 ? -17.820 3.767 -13.566 1.00 45.53 185 ALA A C 1
ATOM 1375 O O . ALA A 1 185 ? -18.323 2.750 -13.082 1.00 45.53 185 ALA A O 1
ATOM 1376 N N . GLY A 1 186 ? -18.522 4.870 -13.842 1.00 43.72 186 GLY A N 1
ATOM 1377 C CA . GLY A 1 186 ? -19.928 5.037 -13.471 1.00 43.72 186 GLY A CA 1
ATOM 1378 C C . GLY A 1 186 ? -20.759 3.785 -13.766 1.00 43.72 186 GLY A C 1
ATOM 1379 O O . GLY A 1 186 ? -20.865 3.386 -14.920 1.00 43.72 186 GLY A O 1
ATOM 1380 N N . GLY A 1 187 ? -21.306 3.157 -12.718 1.00 42.25 187 GLY A N 1
ATOM 1381 C CA . GLY A 1 187 ? -22.211 2.007 -12.841 1.00 42.25 187 GLY A CA 1
ATOM 1382 C C . GLY A 1 187 ? -21.907 0.782 -11.969 1.00 42.25 187 GLY A C 1
ATOM 1383 O O . GLY A 1 187 ? -22.765 -0.090 -11.879 1.00 42.25 187 GLY A O 1
ATOM 1384 N N . VAL A 1 188 ? -20.749 0.690 -11.304 1.00 45.31 188 VAL A N 1
ATOM 1385 C CA . VAL A 1 188 ? -20.467 -0.429 -10.377 1.00 45.31 188 VAL A CA 1
ATOM 1386 C C . VAL A 1 188 ? -21.018 -0.130 -8.982 1.00 45.31 188 VAL A C 1
ATOM 1388 O O . VAL A 1 188 ? -20.819 0.972 -8.467 1.00 45.31 188 VAL A O 1
ATOM 1391 N N . ASP A 1 189 ? -21.687 -1.118 -8.377 1.00 42.53 189 ASP A N 1
ATOM 1392 C CA . ASP A 1 189 ? -22.236 -1.055 -7.019 1.00 42.53 189 ASP A CA 1
ATOM 1393 C C . ASP A 1 189 ? -21.151 -0.609 -6.008 1.00 42.53 189 ASP A C 1
ATOM 1395 O O . ASP A 1 189 ? -20.170 -1.334 -5.787 1.00 42.53 189 ASP A O 1
ATOM 1399 N N . PRO A 1 190 ? -21.280 0.587 -5.397 1.00 49.72 190 PRO A N 1
ATOM 1400 C CA . PRO A 1 190 ? -20.271 1.156 -4.502 1.00 49.72 190 PRO A CA 1
ATOM 1401 C C . PRO A 1 190 ? -20.019 0.315 -3.238 1.00 49.72 190 PRO A C 1
ATOM 1403 O O . PRO A 1 190 ? -19.005 0.519 -2.559 1.00 49.72 190 PRO A O 1
ATOM 1406 N N . ALA A 1 191 ? -20.910 -0.632 -2.925 1.00 44.00 191 ALA A N 1
ATOM 1407 C CA . ALA A 1 191 ? -20.834 -1.474 -1.736 1.00 44.00 191 ALA A CA 1
ATOM 1408 C C . ALA A 1 191 ? -19.829 -2.639 -1.846 1.00 44.00 191 ALA A C 1
ATOM 1410 O O . ALA A 1 191 ? -19.359 -3.128 -0.820 1.00 44.00 191 ALA A O 1
ATOM 1411 N N . LEU A 1 192 ? -19.459 -3.081 -3.056 1.00 45.16 192 LEU A N 1
ATOM 1412 C CA . LEU A 1 192 ? -18.705 -4.333 -3.246 1.00 45.16 192 LEU A CA 1
ATOM 1413 C C . LEU A 1 192 ? -17.170 -4.186 -3.302 1.00 45.16 192 LEU A C 1
ATOM 1415 O O . LEU A 1 192 ? -16.468 -5.191 -3.209 1.00 45.16 192 LEU A O 1
ATOM 1419 N N . GLY A 1 193 ? -16.615 -2.970 -3.410 1.00 53.56 193 GLY A N 1
ATOM 1420 C CA . GLY A 1 193 ? -15.170 -2.791 -3.670 1.00 53.56 193 GLY A CA 1
ATOM 1421 C C . GLY A 1 193 ? -14.461 -1.634 -2.960 1.00 53.56 193 GLY A C 1
ATOM 1422 O O . GLY A 1 193 ? -13.273 -1.408 -3.202 1.00 53.56 193 GLY A O 1
ATOM 1423 N N . SER A 1 194 ? -15.150 -0.880 -2.103 1.00 64.12 194 SER A N 1
ATOM 1424 C CA . SER A 1 194 ? -14.646 0.412 -1.617 1.00 64.12 194 SER A CA 1
ATOM 1425 C C . SER A 1 194 ? -13.817 0.341 -0.335 1.00 64.12 194 SER A C 1
ATOM 1427 O O . SER A 1 194 ? -13.029 1.259 -0.094 1.00 64.12 194 SER A O 1
ATOM 1429 N N . ASN A 1 195 ? -13.928 -0.744 0.438 1.00 83.19 195 ASN A N 1
ATOM 1430 C CA . ASN A 1 195 ? -13.224 -0.835 1.711 1.00 83.19 195 ASN A CA 1
ATOM 1431 C C . ASN A 1 195 ? -11.788 -1.332 1.528 1.00 83.19 195 ASN A C 1
ATOM 1433 O O . ASN A 1 195 ? -11.526 -2.302 0.808 1.00 83.19 195 ASN A O 1
ATOM 1437 N N . VAL A 1 196 ? -10.848 -0.650 2.183 1.00 89.88 196 VAL A N 1
ATOM 1438 C CA . VAL A 1 196 ? -9.408 -0.880 2.011 1.00 89.88 196 VAL A CA 1
ATOM 1439 C C . VAL A 1 196 ? -8.768 -1.228 3.350 1.00 89.88 196 VAL A C 1
ATOM 1441 O O . VAL A 1 196 ? -8.960 -0.519 4.337 1.00 89.88 196 VAL A O 1
ATOM 1444 N N . VAL A 1 197 ? -7.962 -2.289 3.384 1.00 95.50 197 VAL A N 1
ATOM 1445 C CA . VAL A 1 197 ? -7.107 -2.602 4.534 1.00 95.50 197 VAL A CA 1
ATOM 1446 C C . VAL A 1 197 ? -5.657 -2.351 4.144 1.00 95.50 197 VAL A C 1
ATOM 1448 O O . VAL A 1 197 ? -5.150 -3.008 3.238 1.00 95.50 197 VAL A O 1
ATOM 1451 N N . THR A 1 198 ? -4.976 -1.422 4.815 1.00 97.06 198 THR A N 1
ATOM 1452 C CA . THR A 1 198 ? -3.560 -1.124 4.553 1.00 97.06 198 THR A CA 1
ATOM 1453 C C . THR A 1 198 ? -2.681 -1.291 5.786 1.00 97.06 198 THR A C 1
ATOM 1455 O O . THR A 1 198 ? -3.141 -1.367 6.924 1.00 97.06 198 THR A O 1
ATOM 1458 N N . SER A 1 199 ? -1.372 -1.371 5.566 1.00 97.25 199 SER A N 1
ATOM 1459 C CA . SER A 1 199 ? -0.376 -1.439 6.626 1.00 97.25 199 SER A CA 1
ATOM 1460 C C . SER A 1 199 ? 0.938 -0.806 6.184 1.00 97.25 199 SER A C 1
ATOM 1462 O O . SER A 1 199 ? 1.425 -1.027 5.074 1.00 97.25 199 SER A O 1
ATOM 1464 N N . GLY A 1 200 ? 1.552 -0.042 7.087 1.00 95.38 200 GLY A N 1
ATOM 1465 C CA . GLY A 1 200 ? 2.898 0.497 6.887 1.00 95.38 200 GLY A CA 1
ATOM 1466 C C . GLY A 1 200 ? 3.998 -0.556 7.066 1.00 95.38 200 GLY A C 1
ATOM 1467 O O . GLY A 1 200 ? 5.123 -0.354 6.615 1.00 95.38 200 GLY A O 1
ATOM 1468 N N . LEU A 1 201 ? 3.699 -1.688 7.700 1.00 94.88 201 LEU A N 1
ATOM 1469 C CA . LEU A 1 201 ? 4.609 -2.826 7.847 1.00 94.88 201 LEU A CA 1
ATOM 1470 C C . LEU A 1 201 ? 4.051 -4.052 7.132 1.00 94.88 201 LEU A C 1
ATOM 1472 O O . LEU A 1 201 ? 2.850 -4.139 6.884 1.00 94.88 201 LEU A O 1
ATOM 1476 N N . ARG A 1 202 ? 4.916 -5.018 6.821 1.00 95.50 202 ARG A N 1
ATOM 1477 C CA . ARG A 1 202 ? 4.486 -6.271 6.197 1.00 95.50 202 ARG A CA 1
ATOM 1478 C C . ARG A 1 202 ? 3.568 -7.045 7.156 1.00 95.50 202 ARG A C 1
ATOM 1480 O O . ARG A 1 202 ? 4.053 -7.453 8.211 1.00 95.50 202 ARG A O 1
ATOM 1487 N N . PRO A 1 203 ? 2.289 -7.279 6.811 1.00 94.50 203 PRO A N 1
ATOM 1488 C CA . PRO A 1 203 ? 1.383 -8.021 7.677 1.00 94.50 203 PRO A CA 1
ATOM 1489 C C . PRO A 1 203 ? 1.717 -9.518 7.673 1.00 94.50 203 PRO A C 1
ATOM 1491 O O . PRO A 1 203 ? 2.043 -10.097 6.629 1.00 94.50 203 PRO A O 1
ATOM 1494 N N . ASP A 1 204 ? 1.610 -10.156 8.839 1.00 92.38 204 ASP A N 1
ATOM 1495 C CA . ASP A 1 204 ? 1.695 -11.610 8.961 1.00 92.38 204 ASP A CA 1
ATOM 1496 C C . ASP A 1 204 ? 0.331 -12.238 8.665 1.00 92.38 204 ASP A C 1
ATOM 1498 O O . ASP A 1 204 ? -0.631 -12.023 9.393 1.00 92.38 204 ASP A O 1
ATOM 1502 N N . LEU A 1 205 ? 0.257 -13.010 7.581 1.00 93.12 205 LEU A N 1
ATOM 1503 C CA . LEU A 1 205 ? -0.972 -13.678 7.144 1.00 93.12 205 LEU A CA 1
ATOM 1504 C C . LEU A 1 205 ? -0.966 -15.185 7.453 1.00 93.12 205 LEU A C 1
ATOM 1506 O O . LEU A 1 205 ? -1.753 -15.936 6.879 1.00 93.12 205 LEU A O 1
ATOM 1510 N N . ARG A 1 206 ? -0.063 -15.673 8.318 1.00 89.38 206 ARG A N 1
ATOM 1511 C CA . ARG A 1 206 ? -0.063 -17.087 8.730 1.00 89.38 206 ARG A CA 1
ATOM 1512 C C . ARG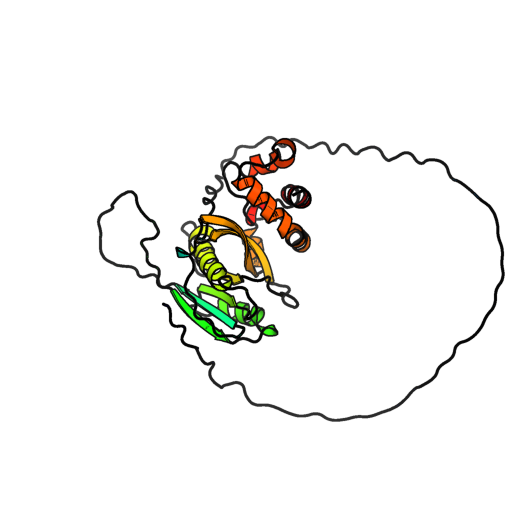 A 1 206 ? -1.423 -17.460 9.330 1.00 89.38 206 ARG A C 1
ATOM 1514 O O . ARG A 1 206 ? -1.884 -16.821 10.266 1.00 89.38 206 ARG A O 1
ATOM 1521 N N . GLY A 1 207 ? -2.048 -18.501 8.779 1.00 86.69 207 GLY A N 1
ATOM 1522 C CA . GLY A 1 207 ? -3.380 -18.959 9.190 1.00 86.69 207 GLY A CA 1
ATOM 1523 C C . GLY A 1 207 ? -4.559 -18.315 8.448 1.00 86.69 207 GLY A C 1
ATOM 1524 O O . GLY A 1 207 ? -5.685 -18.749 8.659 1.00 86.69 207 GLY A O 1
ATOM 1525 N N . PHE A 1 208 ? -4.324 -17.352 7.547 1.00 88.81 208 PHE A N 1
ATOM 1526 C CA . PHE A 1 208 ? -5.362 -16.684 6.744 1.00 88.81 208 PHE A CA 1
ATOM 1527 C C . PHE A 1 208 ? -5.197 -17.028 5.257 1.00 88.81 208 PHE A C 1
ATOM 1529 O O . PHE A 1 208 ? -4.584 -16.282 4.496 1.00 88.81 208 PHE A O 1
ATOM 1536 N N . GLY A 1 209 ? -5.681 -18.207 4.852 1.00 85.81 209 GLY A N 1
ATOM 1537 C CA . GLY A 1 209 ? -5.468 -18.748 3.499 1.00 85.81 209 GLY A CA 1
ATOM 1538 C C . GLY A 1 209 ? -6.237 -18.033 2.380 1.00 85.81 209 GLY A C 1
ATOM 1539 O O . GLY A 1 209 ? -5.884 -18.172 1.212 1.00 85.81 209 GLY A O 1
ATOM 1540 N N . ASP A 1 210 ? -7.266 -17.267 2.731 1.00 89.25 210 ASP A N 1
ATOM 1541 C CA . ASP A 1 210 ? -8.119 -16.491 1.829 1.00 89.25 210 ASP A CA 1
ATOM 1542 C C . ASP A 1 210 ? -7.637 -15.046 1.632 1.00 89.25 210 ASP A C 1
ATOM 1544 O O . ASP A 1 210 ? -8.174 -14.334 0.782 1.00 89.25 210 ASP A O 1
ATOM 1548 N N . LEU A 1 211 ? -6.627 -14.609 2.393 1.00 93.44 211 LEU A N 1
ATOM 1549 C CA . LEU A 1 211 ? -6.091 -13.254 2.330 1.00 93.44 211 LEU A CA 1
ATOM 1550 C C . LEU A 1 211 ? -4.787 -13.193 1.534 1.00 93.44 211 LEU A C 1
ATOM 1552 O O . LEU A 1 211 ? -3.891 -14.029 1.661 1.00 93.44 211 LEU A O 1
ATOM 1556 N N . VAL A 1 212 ? -4.651 -12.124 0.758 1.00 94.12 212 VAL A N 1
ATOM 1557 C CA . VAL A 1 212 ? -3.459 -11.805 -0.026 1.00 94.12 212 VAL A CA 1
ATOM 1558 C C . VAL A 1 212 ? -2.948 -10.442 0.418 1.00 94.12 212 VAL A C 1
ATOM 1560 O O . VAL A 1 212 ? -3.710 -9.482 0.501 1.00 94.12 212 VAL A O 1
ATOM 1563 N N . ARG A 1 213 ? -1.644 -10.339 0.699 1.00 95.81 213 ARG A N 1
ATOM 1564 C CA . ARG A 1 213 ? -0.981 -9.043 0.895 1.00 95.81 213 ARG A CA 1
ATOM 1565 C C . ARG A 1 213 ? -0.367 -8.593 -0.423 1.00 95.81 213 ARG A C 1
ATOM 1567 O O . ARG A 1 213 ? 0.342 -9.361 -1.063 1.00 95.81 213 ARG A O 1
ATOM 1574 N N . VAL A 1 214 ? -0.609 -7.347 -0.794 1.00 96.12 214 VAL A N 1
ATOM 1575 C CA . VAL A 1 214 ? -0.144 -6.737 -2.036 1.00 96.12 214 VAL A CA 1
ATOM 1576 C C . VAL A 1 214 ? 0.806 -5.590 -1.678 1.00 96.12 214 VAL A C 1
ATOM 1578 O O . VAL A 1 214 ? 0.383 -4.632 -1.025 1.00 96.12 214 VAL A O 1
ATOM 1581 N N . PRO A 1 215 ? 2.100 -5.672 -2.037 1.00 97.12 215 PRO A N 1
ATOM 1582 C CA . PRO A 1 215 ? 3.061 -4.616 -1.747 1.00 97.12 215 PRO A CA 1
ATOM 1583 C C . PRO A 1 215 ? 2.938 -3.483 -2.764 1.00 97.12 215 PRO A C 1
ATOM 1585 O O . PRO A 1 215 ? 3.343 -3.631 -3.916 1.00 97.12 215 PRO A O 1
ATOM 1588 N N . HIS A 1 216 ? 2.435 -2.330 -2.333 1.00 95.19 216 HIS A N 1
ATOM 1589 C CA . HIS A 1 216 ? 2.406 -1.139 -3.166 1.00 95.19 216 HIS A CA 1
ATOM 1590 C C . HIS A 1 216 ? 3.668 -0.325 -3.044 1.00 95.19 216 HIS A C 1
ATOM 1592 O O . HIS A 1 216 ? 4.026 0.111 -1.953 1.00 95.19 216 HIS A O 1
ATOM 1598 N N . LEU A 1 217 ? 4.313 -0.085 -4.181 1.00 94.25 217 LEU A N 1
ATOM 1599 C CA . LEU A 1 217 ? 5.414 0.858 -4.255 1.00 94.25 217 LEU A CA 1
ATOM 1600 C C . LEU A 1 217 ? 4.817 2.268 -4.175 1.00 94.25 217 LEU A C 1
ATOM 1602 O O . LEU A 1 217 ? 3.892 2.610 -4.918 1.00 94.25 217 LEU A O 1
ATOM 1606 N N . VAL A 1 218 ? 5.343 3.084 -3.273 1.00 93.19 218 VAL A N 1
ATOM 1607 C CA . VAL A 1 218 ? 4.862 4.435 -2.990 1.00 93.19 218 VAL A CA 1
ATOM 1608 C C . VAL A 1 218 ? 6.051 5.377 -2.943 1.00 93.19 218 VAL A C 1
ATOM 1610 O O . VAL A 1 218 ? 7.050 5.073 -2.296 1.00 93.19 218 VAL A O 1
ATOM 1613 N N . THR A 1 219 ? 5.916 6.531 -3.583 1.00 92.75 219 THR A N 1
ATOM 1614 C CA . THR A 1 219 ? 6.942 7.573 -3.568 1.00 92.75 219 THR A CA 1
ATOM 1615 C C . THR A 1 219 ? 6.613 8.582 -2.487 1.00 92.75 219 THR A C 1
ATOM 1617 O O . THR A 1 219 ? 5.477 9.050 -2.400 1.00 92.75 219 THR A O 1
ATOM 1620 N N . ILE A 1 220 ? 7.600 8.922 -1.669 1.00 92.75 220 ILE A N 1
ATOM 1621 C CA . ILE A 1 220 ? 7.495 9.938 -0.627 1.00 92.75 220 ILE A CA 1
ATOM 1622 C C . ILE A 1 220 ? 8.506 11.052 -0.873 1.00 92.75 220 ILE A C 1
ATOM 1624 O O . ILE A 1 220 ? 9.585 10.805 -1.415 1.00 92.75 220 ILE A O 1
ATOM 1628 N N . THR A 1 221 ? 8.168 12.260 -0.440 1.00 90.94 221 THR A N 1
ATOM 1629 C CA . THR A 1 221 ? 9.121 13.357 -0.276 1.00 90.94 221 THR A CA 1
ATOM 1630 C C . THR A 1 221 ? 9.251 13.713 1.191 1.00 90.94 221 THR A C 1
ATOM 1632 O O . THR A 1 221 ? 8.257 13.809 1.915 1.00 90.94 221 THR A O 1
ATOM 1635 N N . ASP A 1 222 ? 10.486 13.900 1.644 1.00 81.38 222 ASP A N 1
ATOM 1636 C CA . ASP A 1 222 ? 10.727 14.465 2.965 1.00 81.38 222 ASP A CA 1
ATOM 1637 C C . ASP A 1 222 ? 10.634 16.003 2.952 1.00 81.38 222 ASP A C 1
ATOM 1639 O O . ASP A 1 222 ? 10.428 16.638 1.914 1.00 81.38 222 ASP A O 1
ATOM 1643 N N . GLY A 1 223 ? 10.782 16.618 4.129 1.00 73.50 223 GLY A N 1
ATOM 1644 C CA . GLY A 1 223 ? 10.746 18.077 4.279 1.00 73.50 223 GLY A CA 1
ATOM 1645 C C . GLY A 1 223 ? 11.901 18.820 3.596 1.00 73.50 223 GLY A C 1
ATOM 1646 O O . GLY A 1 223 ? 11.867 20.045 3.539 1.00 73.50 223 GLY A O 1
ATOM 1647 N N . THR A 1 224 ? 12.907 18.107 3.080 1.00 80.69 224 THR A N 1
ATOM 1648 C CA . THR A 1 224 ? 14.026 18.668 2.306 1.00 80.69 224 THR A CA 1
ATOM 1649 C C . THR A 1 224 ? 13.799 18.566 0.796 1.00 80.69 224 THR A C 1
ATOM 1651 O O . THR A 1 224 ? 14.595 19.085 0.017 1.00 80.69 224 THR A O 1
ATOM 1654 N N . GLY A 1 225 ? 12.707 17.919 0.374 1.00 79.50 225 GLY A N 1
ATOM 1655 C CA . GLY A 1 225 ? 12.417 17.626 -1.027 1.00 79.50 225 GLY A CA 1
ATOM 1656 C C . GLY A 1 225 ? 13.124 16.374 -1.548 1.00 79.50 225 GLY A C 1
ATOM 1657 O O . GLY A 1 225 ? 13.008 16.071 -2.736 1.00 79.50 225 GLY A O 1
ATOM 1658 N N . ALA A 1 226 ? 13.824 15.618 -0.693 1.00 86.50 226 ALA A N 1
ATOM 1659 C CA . ALA A 1 226 ? 14.423 14.358 -1.100 1.00 86.50 226 ALA A CA 1
ATOM 1660 C C . ALA A 1 226 ? 13.322 13.328 -1.371 1.00 86.50 226 ALA A C 1
ATOM 1662 O O . ALA A 1 226 ? 12.420 13.120 -0.556 1.00 86.50 226 ALA A O 1
ATOM 1663 N N . VAL A 1 227 ? 13.404 12.686 -2.536 1.00 89.88 227 VAL A N 1
ATOM 1664 C CA . VAL A 1 227 ? 12.429 11.697 -2.996 1.00 89.88 227 VAL A CA 1
ATOM 1665 C C . VAL A 1 227 ? 12.929 10.296 -2.662 1.00 89.88 227 VAL A C 1
ATOM 1667 O O . VAL A 1 227 ? 14.046 9.929 -3.030 1.00 89.88 227 VAL A O 1
ATOM 1670 N N . ALA A 1 228 ? 12.084 9.486 -2.031 1.00 89.69 228 ALA A N 1
ATOM 1671 C CA . ALA A 1 228 ? 12.372 8.088 -1.739 1.00 89.69 228 ALA A CA 1
ATOM 1672 C C . ALA A 1 228 ? 11.198 7.185 -2.127 1.00 89.69 228 ALA A C 1
ATOM 1674 O O . ALA A 1 228 ? 10.038 7.581 -2.041 1.00 89.69 228 ALA A O 1
ATOM 1675 N N . ASP A 1 229 ? 11.501 5.947 -2.512 1.00 92.19 229 ASP A N 1
ATOM 1676 C CA . ASP A 1 229 ? 10.495 4.906 -2.708 1.00 92.19 229 ASP A CA 1
ATOM 1677 C C . ASP A 1 229 ? 10.373 4.044 -1.455 1.00 92.19 229 ASP A C 1
ATOM 1679 O O . ASP A 1 229 ? 11.356 3.688 -0.803 1.00 92.19 229 ASP A O 1
ATOM 1683 N N . THR A 1 230 ? 9.147 3.664 -1.126 1.00 94.38 230 THR A N 1
ATOM 1684 C CA . THR A 1 230 ? 8.850 2.772 -0.015 1.00 94.38 230 THR A CA 1
ATOM 1685 C C . THR A 1 230 ? 7.667 1.866 -0.332 1.00 94.38 230 THR A C 1
ATOM 1687 O O . THR A 1 230 ? 7.105 1.914 -1.422 1.00 94.38 230 THR A O 1
ATOM 1690 N N . ILE A 1 231 ? 7.307 1.004 0.617 1.00 95.94 231 ILE A N 1
ATOM 1691 C CA . ILE A 1 231 ? 6.222 0.038 0.459 1.00 95.94 231 ILE A CA 1
ATOM 1692 C C . ILE A 1 231 ? 5.111 0.345 1.450 1.00 95.94 231 ILE A C 1
ATOM 1694 O O . ILE A 1 231 ? 5.375 0.483 2.647 1.00 95.94 231 ILE A O 1
ATOM 1698 N N . VAL A 1 232 ? 3.879 0.380 0.955 1.00 96.94 232 VAL A N 1
ATOM 1699 C CA . VAL A 1 232 ? 2.660 0.252 1.755 1.00 96.94 232 VAL A CA 1
ATOM 1700 C C . VAL A 1 232 ? 1.995 -1.058 1.366 1.00 96.94 232 VAL A C 1
ATOM 1702 O O . VAL A 1 232 ? 1.850 -1.362 0.188 1.00 96.94 232 VAL A O 1
ATOM 1705 N N . TRP A 1 233 ? 1.604 -1.856 2.347 1.00 97.88 233 TRP A N 1
ATOM 1706 C CA . TRP A 1 233 ? 0.929 -3.120 2.096 1.00 97.88 233 TRP A CA 1
ATOM 1707 C C . TRP A 1 233 ? -0.570 -2.897 2.059 1.00 97.88 233 TRP A C 1
ATOM 1709 O O . TRP A 1 233 ? -1.110 -2.195 2.909 1.00 97.88 233 TRP A O 1
ATOM 1719 N N . GLU A 1 234 ? -1.237 -3.523 1.105 1.00 96.25 234 GLU A N 1
ATOM 1720 C CA . GLU A 1 234 ? -2.685 -3.676 1.086 1.00 96.25 234 GLU A CA 1
ATOM 1721 C C . GLU A 1 234 ? -3.030 -5.136 1.372 1.00 96.25 234 GLU A C 1
ATOM 1723 O O . GLU A 1 234 ? -2.303 -6.035 0.952 1.00 96.25 234 GLU A O 1
ATOM 1728 N N . ILE A 1 235 ? -4.112 -5.383 2.101 1.00 95.88 235 ILE A N 1
ATOM 1729 C CA . ILE A 1 235 ? -4.641 -6.726 2.337 1.00 95.88 235 ILE A CA 1
ATOM 1730 C C . ILE A 1 235 ? -5.961 -6.833 1.582 1.00 95.88 235 ILE A C 1
ATOM 1732 O O . ILE A 1 235 ? -6.860 -6.015 1.773 1.00 95.88 235 ILE A O 1
ATOM 1736 N N . MET A 1 236 ? -6.055 -7.843 0.727 1.00 91.94 236 MET A N 1
ATOM 1737 C CA . MET A 1 236 ? -7.230 -8.161 -0.077 1.00 91.94 236 MET A CA 1
ATOM 1738 C C . MET A 1 236 ? -7.715 -9.572 0.245 1.00 91.94 236 MET A C 1
ATOM 1740 O O . MET A 1 236 ? -6.924 -10.429 0.645 1.00 91.94 236 MET A O 1
ATOM 1744 N N . THR A 1 237 ? -8.998 -9.838 0.018 1.00 91.00 237 THR A N 1
ATOM 1745 C CA . THR A 1 237 ? -9.467 -11.223 -0.136 1.00 91.00 237 THR A CA 1
ATOM 1746 C C . THR A 1 237 ? -8.979 -11.802 -1.467 1.00 91.00 237 THR A C 1
ATOM 1748 O O . THR A 1 237 ? -8.618 -11.060 -2.383 1.00 91.00 237 THR A O 1
ATOM 1751 N N . GLY A 1 238 ? -8.989 -13.128 -1.601 1.00 90.12 238 GLY A N 1
ATOM 1752 C CA . GLY A 1 238 ? -8.673 -13.807 -2.858 1.00 90.12 238 GLY A CA 1
ATOM 1753 C C . GLY A 1 238 ? -9.512 -13.295 -4.032 1.00 90.12 238 GLY A C 1
ATOM 1754 O O . GLY A 1 238 ? -8.951 -12.966 -5.071 1.00 90.12 238 GLY A O 1
ATOM 1755 N N . ASP A 1 239 ? -10.821 -13.134 -3.834 1.00 87.88 239 ASP A N 1
ATOM 1756 C CA . ASP A 1 239 ? -11.739 -12.654 -4.876 1.00 87.88 239 ASP A CA 1
ATOM 1757 C C . ASP A 1 239 ? -11.434 -11.209 -5.295 1.00 87.88 239 ASP A C 1
ATOM 1759 O O . ASP A 1 239 ? -11.426 -10.882 -6.481 1.00 87.88 239 ASP A O 1
ATOM 1763 N N . GLN A 1 240 ? -11.123 -10.339 -4.327 1.00 87.50 240 GLN A N 1
ATOM 1764 C CA . GLN A 1 240 ? -10.698 -8.964 -4.606 1.00 87.50 240 GLN A CA 1
ATOM 1765 C C . GLN A 1 240 ? -9.385 -8.938 -5.388 1.00 87.50 240 GLN A C 1
ATOM 1767 O O . GLN A 1 240 ? -9.230 -8.141 -6.314 1.00 87.50 240 GLN A O 1
ATOM 1772 N N . PHE A 1 241 ? -8.445 -9.808 -5.020 1.00 90.44 241 PHE A N 1
ATOM 1773 C CA . PHE A 1 241 ? -7.160 -9.913 -5.691 1.00 90.44 241 PHE A CA 1
ATOM 1774 C C . PHE A 1 241 ? -7.311 -10.419 -7.134 1.00 90.44 241 PHE A C 1
ATOM 1776 O O . PHE A 1 241 ? -6.693 -9.858 -8.037 1.00 90.44 241 PHE A O 1
ATOM 1783 N N . ASP A 1 242 ? -8.177 -11.403 -7.376 1.00 90.31 242 ASP A N 1
ATOM 1784 C CA . ASP A 1 242 ? -8.464 -11.912 -8.724 1.00 90.31 242 ASP A CA 1
ATOM 1785 C C . ASP A 1 242 ? -9.156 -10.867 -9.601 1.00 90.31 242 ASP A C 1
ATOM 1787 O O . ASP A 1 242 ? -8.751 -10.653 -10.747 1.00 90.31 242 ASP A O 1
ATOM 1791 N N . ALA A 1 243 ? -10.140 -10.151 -9.052 1.00 86.94 243 ALA A N 1
ATOM 1792 C CA . ALA A 1 243 ? -10.777 -9.033 -9.744 1.00 86.94 243 ALA A CA 1
ATOM 1793 C C . ALA A 1 243 ? -9.761 -7.927 -10.080 1.00 86.94 243 ALA A C 1
ATOM 1795 O O . ALA A 1 243 ? -9.765 -7.375 -11.180 1.00 86.94 243 ALA A O 1
ATOM 1796 N N . TRP A 1 244 ? -8.835 -7.630 -9.164 1.00 87.19 244 TRP A N 1
ATOM 1797 C CA . TRP A 1 244 ? -7.770 -6.651 -9.384 1.00 87.19 244 TRP A CA 1
ATOM 1798 C C . TRP A 1 244 ? -6.757 -7.093 -10.456 1.00 87.19 244 TRP A C 1
ATOM 1800 O O . TRP A 1 244 ? -6.270 -6.258 -11.231 1.00 87.19 244 TRP A O 1
ATOM 1810 N N . LEU A 1 245 ? -6.462 -8.393 -10.553 1.00 88.00 245 LEU A N 1
ATOM 1811 C CA . LEU A 1 245 ? -5.620 -8.966 -11.609 1.00 88.00 245 LEU A CA 1
ATOM 1812 C C . LEU A 1 245 ? -6.272 -8.935 -12.993 1.00 88.00 245 LEU A C 1
ATOM 1814 O O . LEU A 1 245 ? -5.543 -8.994 -13.988 1.00 88.00 245 LEU A O 1
ATOM 1818 N N . ASP A 1 246 ? -7.600 -8.789 -13.061 1.00 87.00 246 ASP A N 1
ATOM 1819 C CA . ASP A 1 246 ? -8.345 -8.607 -14.310 1.00 87.00 246 ASP A CA 1
ATOM 1820 C C . ASP A 1 246 ? -8.028 -9.732 -15.313 1.00 87.00 246 ASP A C 1
ATOM 1822 O O . ASP A 1 246 ? -7.445 -9.534 -16.380 1.00 87.00 246 ASP A O 1
ATOM 1826 N N . GLY A 1 247 ? -8.283 -10.969 -14.873 1.00 86.75 247 GLY A N 1
ATOM 1827 C CA . GLY A 1 247 ? -8.079 -12.192 -15.655 1.00 86.75 247 GLY A CA 1
ATOM 1828 C C . GLY A 1 247 ? -6.625 -12.663 -15.793 1.00 86.75 247 GLY A C 1
ATOM 1829 O O . GLY A 1 247 ? -6.392 -13.750 -16.322 1.00 86.75 247 GLY A O 1
ATOM 1830 N N . ALA A 1 248 ? -5.636 -11.901 -15.313 1.00 88.62 248 ALA A N 1
ATOM 1831 C CA . ALA A 1 248 ? -4.249 -12.364 -15.293 1.00 88.62 248 ALA A CA 1
ATOM 1832 C C . ALA A 1 248 ? -4.058 -13.513 -14.280 1.00 88.62 248 ALA A C 1
ATOM 1834 O O . ALA A 1 248 ? -4.679 -13.508 -13.215 1.00 88.62 248 ALA A O 1
ATOM 1835 N N . PRO A 1 249 ? -3.178 -14.492 -14.562 1.00 93.00 249 PRO A N 1
ATOM 1836 C CA . PRO A 1 249 ? -2.905 -15.578 -13.628 1.00 93.00 249 PRO A CA 1
ATOM 1837 C C . PRO A 1 249 ? -2.271 -15.050 -12.335 1.00 93.00 249 PRO A C 1
ATOM 1839 O O . PRO A 1 249 ? -1.446 -14.133 -12.370 1.00 93.00 249 PRO A O 1
ATOM 1842 N N . ARG A 1 250 ? -2.603 -15.671 -11.193 1.00 94.62 250 ARG A N 1
ATOM 1843 C CA . ARG A 1 250 ? -1.999 -15.312 -9.903 1.00 94.62 250 ARG A CA 1
ATOM 1844 C C . ARG A 1 250 ? -0.471 -15.489 -9.957 1.00 94.62 250 ARG A C 1
ATOM 1846 O O . ARG A 1 250 ? -0.005 -16.593 -10.252 1.00 94.62 250 ARG A O 1
ATOM 1853 N N . PRO A 1 251 ? 0.319 -14.444 -9.658 1.00 94.19 251 PRO A N 1
ATOM 1854 C CA . PRO A 1 251 ? 1.771 -14.552 -9.638 1.00 94.19 251 PRO A CA 1
ATOM 1855 C C . PRO A 1 251 ? 2.262 -15.262 -8.369 1.00 94.19 251 PRO A C 1
ATOM 1857 O O . PRO A 1 251 ? 1.560 -15.322 -7.357 1.00 94.19 251 PRO A O 1
ATOM 1860 N N . ASP A 1 252 ? 3.508 -15.744 -8.392 1.00 94.81 252 ASP A N 1
ATOM 1861 C CA . ASP A 1 252 ? 4.181 -16.199 -7.173 1.00 94.81 252 ASP A CA 1
ATOM 1862 C C . ASP A 1 252 ? 4.468 -14.999 -6.256 1.00 94.81 252 ASP A C 1
ATOM 1864 O O . ASP A 1 252 ? 5.407 -14.225 -6.461 1.00 94.81 252 ASP A O 1
ATOM 1868 N N . GLN A 1 253 ? 3.641 -14.866 -5.220 1.00 92.88 253 GLN A N 1
ATOM 1869 C CA . GLN A 1 253 ? 3.743 -13.806 -4.220 1.00 92.88 253 GLN A CA 1
ATOM 1870 C C . GLN A 1 253 ? 5.082 -13.824 -3.483 1.00 92.88 253 GLN A C 1
ATOM 1872 O O . GLN A 1 253 ? 5.651 -12.771 -3.202 1.00 92.88 253 GLN A O 1
ATOM 1877 N N . ARG A 1 254 ? 5.632 -15.011 -3.195 1.00 94.06 254 ARG A N 1
ATOM 1878 C CA . ARG A 1 254 ? 6.919 -15.117 -2.493 1.00 94.06 254 ARG A CA 1
ATOM 1879 C C . ARG A 1 254 ? 8.051 -14.612 -3.376 1.00 94.06 254 ARG A C 1
ATOM 1881 O O . ARG A 1 254 ? 8.938 -13.925 -2.873 1.00 94.06 254 ARG A O 1
ATOM 1888 N N . ALA A 1 255 ? 7.995 -14.900 -4.675 1.00 96.31 255 ALA A N 1
ATOM 1889 C CA . ALA A 1 255 ? 8.960 -14.377 -5.631 1.00 96.31 255 ALA A CA 1
ATOM 1890 C C . ALA A 1 255 ? 8.887 -12.846 -5.731 1.00 96.31 255 ALA A C 1
ATOM 1892 O O . ALA A 1 255 ? 9.930 -12.199 -5.677 1.00 96.31 255 ALA A O 1
ATOM 1893 N N . ILE A 1 256 ? 7.690 -12.252 -5.814 1.00 96.94 256 ILE A N 1
ATOM 1894 C CA . ILE A 1 256 ? 7.536 -10.786 -5.829 1.00 96.94 256 ILE A CA 1
ATOM 1895 C C . ILE A 1 256 ? 8.106 -10.171 -4.547 1.00 96.94 256 ILE A C 1
ATOM 1897 O O . ILE A 1 256 ? 8.912 -9.243 -4.612 1.00 96.94 256 ILE A O 1
ATOM 1901 N N . GLU A 1 257 ? 7.736 -10.710 -3.383 1.00 96.56 257 GLU A N 1
ATOM 1902 C CA . GLU A 1 257 ? 8.193 -10.199 -2.090 1.00 96.56 257 GLU A CA 1
ATOM 1903 C C . GLU A 1 257 ? 9.715 -10.274 -1.919 1.00 96.56 257 GLU A C 1
ATOM 1905 O O . GLU A 1 257 ? 10.325 -9.337 -1.404 1.00 96.56 257 GLU A O 1
ATOM 1910 N N . ALA A 1 258 ? 10.342 -11.355 -2.390 1.00 96.94 258 ALA A N 1
ATOM 1911 C CA . ALA A 1 258 ? 11.794 -11.512 -2.347 1.00 96.94 258 ALA A CA 1
ATOM 1912 C C . ALA A 1 258 ? 12.534 -10.449 -3.182 1.00 96.94 258 ALA A C 1
ATOM 1914 O O . ALA A 1 258 ? 13.667 -10.098 -2.861 1.00 96.94 258 ALA A O 1
ATOM 1915 N N . HIS A 1 259 ? 11.891 -9.903 -4.218 1.00 97.56 259 HIS A N 1
ATOM 1916 C CA . HIS A 1 259 ? 12.480 -8.908 -5.117 1.00 97.56 259 HIS A CA 1
ATOM 1917 C C . HIS A 1 259 ? 12.114 -7.461 -4.764 1.00 97.56 259 HIS A C 1
ATOM 1919 O O . HIS A 1 259 ? 12.508 -6.547 -5.487 1.00 97.56 259 HIS A O 1
ATOM 1925 N N . LEU A 1 260 ? 11.409 -7.209 -3.656 1.00 97.00 260 LEU A N 1
ATOM 1926 C CA . LEU A 1 260 ? 10.977 -5.859 -3.271 1.00 97.00 260 LEU A CA 1
ATOM 1927 C C . LEU A 1 260 ? 12.103 -4.810 -3.230 1.00 97.00 260 LEU A C 1
ATOM 1929 O O . LEU A 1 260 ? 11.891 -3.725 -3.774 1.00 97.00 260 LEU A O 1
ATOM 1933 N N . PRO A 1 261 ? 13.304 -5.090 -2.683 1.00 96.44 261 PRO A N 1
ATOM 1934 C CA . PRO A 1 261 ? 14.407 -4.130 -2.736 1.00 96.44 261 PRO A CA 1
ATOM 1935 C C . PRO A 1 261 ? 14.812 -3.757 -4.171 1.00 96.44 261 PRO A C 1
ATOM 1937 O O . PRO A 1 261 ? 15.023 -2.583 -4.468 1.00 96.44 261 PRO A O 1
ATOM 1940 N N . GLY A 1 262 ? 14.874 -4.744 -5.068 1.00 96.31 262 GLY A N 1
ATOM 1941 C CA . GLY A 1 262 ? 15.190 -4.540 -6.482 1.00 96.31 262 GLY A CA 1
ATOM 1942 C C . GLY A 1 262 ? 14.082 -3.806 -7.236 1.00 96.31 262 GLY A C 1
ATOM 1943 O O . GLY A 1 262 ? 14.362 -2.948 -8.065 1.00 96.31 262 GLY A O 1
ATOM 1944 N N . LEU A 1 263 ? 12.816 -4.070 -6.900 1.00 96.38 263 LEU A N 1
ATOM 1945 C CA . LEU A 1 263 ? 11.659 -3.367 -7.462 1.00 96.38 263 LEU A CA 1
ATOM 1946 C C . LEU A 1 263 ? 11.651 -1.879 -7.075 1.00 96.38 263 LEU A C 1
ATOM 1948 O O . LEU A 1 263 ? 11.366 -1.033 -7.921 1.00 96.38 263 LEU A O 1
ATOM 1952 N N . LEU A 1 264 ? 12.010 -1.543 -5.830 1.00 95.44 264 LEU A N 1
ATOM 1953 C CA . LEU A 1 264 ? 12.172 -0.148 -5.398 1.00 95.44 264 LEU A CA 1
ATOM 1954 C C . LEU A 1 264 ? 13.325 0.540 -6.140 1.00 95.44 264 LEU A C 1
ATOM 1956 O O . LEU A 1 264 ? 13.160 1.661 -6.615 1.00 95.44 264 LEU A O 1
ATOM 1960 N N . ARG A 1 265 ? 14.470 -0.138 -6.307 1.00 94.06 265 ARG A N 1
ATOM 1961 C CA . ARG A 1 265 ? 15.589 0.389 -7.108 1.00 94.06 265 ARG A CA 1
ATOM 1962 C C . ARG A 1 265 ? 15.199 0.610 -8.566 1.00 94.06 265 ARG A C 1
ATOM 1964 O O . ARG A 1 265 ? 15.504 1.661 -9.123 1.00 94.06 265 ARG A O 1
ATOM 1971 N N . LEU A 1 266 ? 14.482 -0.340 -9.162 1.00 93.25 266 LEU A N 1
ATOM 1972 C CA . LEU A 1 266 ? 13.995 -0.250 -10.535 1.00 93.25 266 LEU A CA 1
ATOM 1973 C C . LEU A 1 266 ? 13.051 0.944 -10.723 1.00 93.25 266 LEU A C 1
ATOM 1975 O O . LEU A 1 266 ? 13.190 1.678 -11.699 1.00 93.25 266 LEU A O 1
ATOM 1979 N N . ARG A 1 267 ? 12.144 1.186 -9.767 1.00 91.50 267 ARG A N 1
ATOM 1980 C CA . ARG A 1 267 ? 11.282 2.376 -9.759 1.00 91.50 267 ARG A CA 1
ATOM 1981 C C . ARG A 1 267 ? 12.089 3.671 -9.658 1.00 91.50 267 ARG A C 1
ATOM 1983 O O . ARG A 1 267 ? 11.855 4.587 -10.439 1.00 91.50 267 ARG A O 1
ATOM 1990 N N . GLY A 1 268 ? 13.079 3.729 -8.768 1.00 89.94 268 GLY A N 1
ATOM 1991 C CA . GLY A 1 268 ? 13.970 4.884 -8.658 1.00 89.94 268 GLY A CA 1
ATOM 1992 C C . GLY A 1 268 ? 14.740 5.164 -9.955 1.00 89.94 268 GLY A C 1
ATOM 1993 O O . GLY A 1 268 ? 14.813 6.310 -10.394 1.00 89.94 268 GLY A O 1
ATOM 1994 N N . LEU A 1 269 ? 15.265 4.125 -10.614 1.00 90.38 269 LEU A N 1
ATOM 1995 C CA . LEU A 1 269 ? 15.930 4.250 -11.916 1.00 90.38 269 LEU A CA 1
ATOM 1996 C C . LEU A 1 269 ? 14.968 4.725 -13.009 1.00 90.38 269 LEU A C 1
ATOM 1998 O O . LEU A 1 269 ? 15.354 5.572 -13.810 1.00 90.38 269 LEU A O 1
ATOM 2002 N N . GLN A 1 270 ? 13.735 4.215 -13.032 1.00 89.00 270 GLN A N 1
ATOM 2003 C CA . GLN A 1 270 ? 12.693 4.644 -13.967 1.00 89.00 270 GLN A CA 1
ATOM 2004 C C . GLN A 1 270 ? 12.374 6.127 -13.805 1.00 89.00 270 GLN A C 1
ATOM 2006 O O . GLN A 1 270 ? 12.477 6.873 -14.776 1.00 89.00 270 GLN A O 1
ATOM 2011 N N . ARG A 1 271 ? 12.092 6.572 -12.578 1.00 87.69 271 ARG A N 1
ATOM 2012 C CA . ARG A 1 271 ? 11.793 7.978 -12.287 1.00 87.69 271 ARG A CA 1
ATOM 2013 C C . ARG A 1 271 ? 12.940 8.919 -12.657 1.00 87.69 271 ARG A C 1
ATOM 2015 O O . ARG A 1 271 ? 12.701 10.039 -13.090 1.00 87.69 271 ARG A O 1
ATOM 2022 N N . LEU A 1 272 ? 14.187 8.474 -12.503 1.00 88.44 272 LEU A N 1
ATOM 2023 C CA . LEU A 1 272 ? 15.371 9.254 -12.875 1.00 88.44 272 LEU A CA 1
ATOM 2024 C C . LEU A 1 272 ? 15.716 9.178 -14.375 1.00 88.44 272 LEU A C 1
ATOM 2026 O O . LEU A 1 272 ? 16.714 9.767 -14.784 1.00 88.44 272 LEU A O 1
ATOM 2030 N N . GLY A 1 273 ? 14.961 8.429 -15.189 1.00 87.44 273 GLY A N 1
ATOM 2031 C CA . GLY A 1 273 ? 15.267 8.219 -16.610 1.00 87.44 273 GLY A CA 1
ATOM 2032 C C . GLY A 1 273 ? 16.539 7.395 -16.852 1.00 87.44 273 GLY A C 1
ATOM 2033 O O . GLY A 1 273 ? 17.180 7.516 -17.891 1.00 87.44 273 GLY A O 1
ATOM 2034 N N . ARG A 1 274 ? 16.942 6.567 -15.880 1.00 89.56 274 ARG A N 1
ATOM 2035 C CA . ARG A 1 274 ? 18.212 5.816 -15.860 1.00 89.56 274 ARG A CA 1
ATOM 2036 C C . ARG A 1 274 ? 18.052 4.319 -16.129 1.00 89.56 274 ARG A C 1
ATOM 2038 O O . ARG A 1 274 ? 18.974 3.552 -15.854 1.00 89.56 274 ARG A O 1
ATOM 2045 N N . LEU A 1 275 ? 16.903 3.880 -16.643 1.00 87.75 275 LEU A N 1
ATOM 2046 C CA . LEU A 1 275 ? 16.735 2.493 -17.073 1.00 87.75 275 LEU A CA 1
ATOM 2047 C C . LEU A 1 275 ? 17.608 2.198 -18.300 1.00 87.75 275 LEU A C 1
ATOM 2049 O O . LEU A 1 275 ? 17.585 2.925 -19.295 1.00 87.75 275 LEU A O 1
ATOM 2053 N N . ASP A 1 276 ? 18.362 1.099 -18.245 1.00 85.38 276 ASP A N 1
ATOM 2054 C CA . ASP A 1 276 ? 19.108 0.603 -19.401 1.00 85.38 276 ASP A CA 1
ATOM 2055 C C . ASP A 1 276 ? 18.126 0.050 -20.441 1.00 85.38 276 ASP A C 1
ATOM 2057 O O . ASP A 1 276 ? 17.622 -1.066 -20.307 1.00 85.38 276 ASP A O 1
ATOM 2061 N N . HIS A 1 277 ? 17.878 0.822 -21.497 1.00 82.75 277 HIS A N 1
ATOM 2062 C CA . HIS A 1 277 ? 16.921 0.486 -22.551 1.00 82.75 277 HIS A CA 1
ATOM 2063 C C . HIS A 1 277 ? 17.275 -0.823 -23.273 1.00 82.75 277 HIS A C 1
ATOM 2065 O O . HIS A 1 277 ? 16.384 -1.516 -23.756 1.00 82.75 277 HIS A O 1
ATOM 2071 N N . ARG A 1 278 ? 18.557 -1.222 -23.306 1.00 83.81 278 ARG A N 1
ATOM 2072 C CA . ARG A 1 278 ? 18.970 -2.491 -23.934 1.00 83.81 278 ARG A CA 1
ATOM 2073 C C . ARG A 1 278 ? 18.503 -3.705 -23.141 1.00 83.81 278 ARG A C 1
ATOM 2075 O O . ARG A 1 278 ? 18.292 -4.766 -23.719 1.00 83.81 278 ARG A O 1
ATOM 2082 N N . ARG A 1 279 ? 18.372 -3.560 -21.821 1.00 83.69 279 ARG A N 1
ATOM 2083 C CA . ARG A 1 279 ? 17.950 -4.631 -20.908 1.00 83.69 279 ARG A CA 1
ATOM 2084 C C . ARG A 1 279 ? 16.473 -4.527 -20.545 1.00 83.69 279 ARG A C 1
ATOM 2086 O O . ARG A 1 279 ? 15.819 -5.551 -20.400 1.00 83.69 279 ARG A O 1
ATOM 2093 N N . ALA A 1 280 ? 15.955 -3.308 -20.426 1.00 86.44 280 ALA A N 1
ATOM 2094 C CA . ALA A 1 280 ? 14.609 -3.008 -19.958 1.00 86.44 280 ALA A CA 1
ATOM 2095 C C . ALA A 1 280 ? 13.646 -2.567 -21.074 1.00 86.44 280 ALA A C 1
ATOM 2097 O O . ALA A 1 280 ? 12.556 -2.114 -20.748 1.00 86.44 280 ALA A O 1
ATOM 2098 N N . GLY A 1 281 ? 14.000 -2.702 -22.359 1.00 85.44 281 GLY A N 1
ATOM 2099 C CA . GLY A 1 281 ? 13.178 -2.230 -23.487 1.00 85.44 281 GLY A CA 1
ATOM 2100 C C . GLY A 1 281 ? 11.717 -2.683 -23.414 1.00 85.44 281 GLY A C 1
ATOM 2101 O O . GLY A 1 281 ? 10.826 -1.848 -23.399 1.00 85.44 281 GLY A O 1
ATOM 2102 N N . ALA A 1 282 ? 11.472 -3.979 -23.191 1.00 85.75 282 ALA A N 1
ATOM 2103 C CA . ALA A 1 282 ? 10.111 -4.502 -23.029 1.00 85.75 282 ALA A CA 1
ATOM 2104 C C . ALA A 1 282 ? 9.352 -3.882 -21.839 1.00 85.75 282 ALA A C 1
ATOM 2106 O O . ALA A 1 282 ? 8.138 -3.719 -21.898 1.00 85.75 282 ALA A O 1
ATOM 2107 N N . LEU A 1 283 ? 10.051 -3.542 -20.749 1.00 87.19 283 LEU A N 1
ATOM 2108 C CA . LEU A 1 283 ? 9.444 -2.844 -19.619 1.00 87.19 283 LEU A CA 1
ATOM 2109 C C . LEU A 1 283 ? 9.137 -1.386 -19.972 1.00 87.19 283 LEU A C 1
ATOM 2111 O O . LEU A 1 283 ? 8.054 -0.918 -19.648 1.00 87.19 283 LEU A O 1
ATOM 2115 N N . VAL A 1 284 ? 10.057 -0.688 -20.637 1.00 86.06 284 VAL A N 1
ATOM 2116 C CA . VAL A 1 284 ? 9.862 0.699 -21.087 1.00 86.06 284 VAL A CA 1
ATOM 2117 C C . VAL A 1 284 ? 8.670 0.790 -22.042 1.00 86.06 284 VAL A C 1
ATOM 2119 O O . VAL A 1 284 ? 7.790 1.615 -21.825 1.00 86.06 284 VAL A O 1
ATOM 2122 N N . ASP A 1 285 ? 8.572 -0.120 -23.012 1.00 85.31 285 ASP A N 1
ATOM 2123 C CA . ASP A 1 285 ? 7.454 -0.169 -23.960 1.00 85.31 285 ASP A CA 1
ATOM 2124 C C . ASP A 1 285 ? 6.106 -0.406 -23.255 1.00 85.31 285 ASP A C 1
ATOM 2126 O O . ASP A 1 285 ? 5.100 0.201 -23.614 1.00 85.31 285 ASP A O 1
ATOM 2130 N N . MET A 1 286 ? 6.076 -1.263 -22.224 1.00 85.00 286 MET A N 1
ATOM 2131 C CA . MET A 1 286 ? 4.868 -1.505 -21.421 1.00 85.00 286 MET A CA 1
ATOM 2132 C C . MET A 1 286 ? 4.493 -0.326 -20.520 1.00 85.00 286 MET A C 1
ATOM 2134 O O . MET A 1 286 ? 3.313 -0.128 -20.237 1.00 85.00 286 MET A O 1
ATOM 2138 N N . LEU A 1 287 ? 5.484 0.402 -20.005 1.00 83.62 287 LEU A N 1
ATOM 2139 C CA . LEU A 1 287 ? 5.253 1.568 -19.157 1.00 83.62 287 LEU A CA 1
ATOM 2140 C C . LEU A 1 287 ? 4.745 2.756 -19.977 1.00 83.62 287 LEU A C 1
ATOM 2142 O O . LEU A 1 287 ? 3.912 3.517 -19.481 1.00 83.62 287 LEU A O 1
ATOM 2146 N N . GLY A 1 288 ? 5.250 2.924 -21.204 1.00 80.94 288 GLY A N 1
ATOM 2147 C CA . GLY A 1 288 ? 5.165 4.201 -21.907 1.00 80.94 288 GLY A CA 1
ATOM 2148 C C . GLY A 1 288 ? 5.748 5.306 -21.021 1.00 80.94 288 GLY A C 1
ATOM 2149 O O . GLY A 1 288 ? 6.827 5.145 -20.453 1.00 80.94 288 GLY A O 1
ATOM 2150 N N . ASP A 1 289 ? 4.981 6.377 -20.817 1.00 73.38 289 ASP A N 1
ATOM 2151 C CA . ASP A 1 289 ? 5.330 7.468 -19.892 1.00 73.38 289 ASP A CA 1
ATOM 2152 C C . ASP A 1 289 ? 4.844 7.226 -18.442 1.00 73.38 289 ASP A C 1
ATOM 2154 O O . ASP A 1 289 ? 4.964 8.091 -17.573 1.00 73.38 289 ASP A O 1
ATOM 2158 N N . GLY A 1 290 ? 4.251 6.060 -18.162 1.00 79.38 290 GLY A N 1
ATOM 2159 C CA . GLY A 1 290 ? 3.654 5.721 -16.871 1.00 79.38 290 GLY A CA 1
ATOM 2160 C C . GLY A 1 290 ? 4.650 5.186 -15.827 1.00 79.38 290 GLY A C 1
ATOM 2161 O O . GLY A 1 290 ? 5.722 4.682 -16.166 1.00 79.38 290 GLY A O 1
ATOM 2162 N N . PRO A 1 291 ? 4.301 5.244 -14.525 1.00 84.56 291 PRO A N 1
ATOM 2163 C CA . PRO A 1 291 ? 5.152 4.717 -13.461 1.00 84.56 291 PRO A CA 1
ATOM 2164 C C . PRO A 1 291 ? 5.119 3.187 -13.375 1.00 84.56 291 PRO A C 1
ATOM 2166 O O . PRO A 1 291 ? 4.135 2.534 -13.732 1.00 84.56 291 PRO A O 1
ATOM 2169 N N . LEU A 1 292 ? 6.167 2.603 -12.783 1.00 88.56 292 LEU A N 1
ATOM 2170 C CA . LEU A 1 292 ? 6.174 1.187 -12.409 1.00 88.56 292 LEU A CA 1
ATOM 2171 C C . LEU A 1 292 ? 5.178 0.927 -11.268 1.00 88.56 292 LEU A C 1
ATOM 2173 O O . LEU A 1 292 ? 5.480 1.124 -10.087 1.00 88.56 292 LEU A O 1
ATOM 2177 N N . THR A 1 293 ? 3.977 0.473 -11.628 1.00 87.75 293 THR A N 1
ATOM 2178 C CA . THR A 1 293 ? 2.904 0.182 -10.670 1.00 87.75 293 THR A CA 1
ATOM 2179 C C . THR A 1 293 ? 2.933 -1.258 -10.166 1.00 87.75 293 THR A C 1
ATOM 2181 O O . THR A 1 293 ? 3.332 -2.196 -10.859 1.00 87.75 293 THR A O 1
ATOM 2184 N N . THR A 1 294 ? 2.395 -1.456 -8.964 1.00 91.19 294 THR A N 1
ATOM 2185 C CA . THR A 1 294 ? 2.154 -2.772 -8.358 1.00 91.19 294 THR A CA 1
ATOM 2186 C C . THR A 1 294 ? 1.357 -3.699 -9.263 1.00 91.19 294 THR A C 1
ATOM 2188 O O . THR A 1 294 ? 1.661 -4.887 -9.353 1.00 91.19 294 THR A O 1
ATOM 2191 N N . ARG A 1 295 ? 0.346 -3.162 -9.957 1.00 89.31 295 ARG A N 1
ATOM 2192 C CA . ARG A 1 295 ? -0.515 -3.938 -10.854 1.00 89.31 295 ARG A CA 1
ATOM 2193 C C . ARG A 1 295 ? 0.265 -4.483 -12.042 1.00 89.31 295 ARG A C 1
ATOM 2195 O O . ARG A 1 295 ? 0.125 -5.658 -12.364 1.00 89.31 295 ARG A O 1
ATOM 2202 N N . LEU A 1 296 ? 1.144 -3.671 -12.630 1.00 90.94 296 LEU A N 1
ATOM 2203 C CA . LEU A 1 296 ? 2.027 -4.107 -13.712 1.00 90.94 296 LEU A CA 1
ATOM 2204 C C . LEU A 1 296 ? 2.978 -5.213 -13.236 1.00 90.94 296 LEU A C 1
ATOM 2206 O O . LEU A 1 296 ? 3.085 -6.244 -13.897 1.00 90.94 296 LEU A O 1
ATOM 2210 N N . ILE A 1 297 ? 3.591 -5.053 -12.056 1.00 94.31 297 ILE A N 1
ATOM 2211 C CA . ILE A 1 297 ? 4.474 -6.069 -11.453 1.00 94.31 297 ILE A CA 1
ATOM 2212 C C . ILE A 1 297 ? 3.752 -7.417 -11.308 1.00 94.31 297 ILE A C 1
ATOM 2214 O O . ILE A 1 297 ? 4.319 -8.458 -11.636 1.00 94.31 297 ILE A O 1
ATOM 2218 N N . HIS A 1 298 ? 2.499 -7.402 -10.845 1.00 94.19 298 HIS A N 1
ATOM 2219 C CA . HIS A 1 298 ? 1.730 -8.623 -10.606 1.00 94.19 298 HIS A CA 1
ATOM 2220 C C . HIS A 1 298 ? 1.165 -9.257 -11.882 1.00 94.19 298 HIS A C 1
ATOM 2222 O O . HIS A 1 298 ? 1.089 -10.482 -11.946 1.00 94.19 298 HIS A O 1
ATOM 2228 N N . ARG A 1 299 ? 0.804 -8.467 -12.903 1.00 92.94 299 ARG A N 1
ATOM 2229 C CA . ARG A 1 299 ? 0.343 -9.002 -14.200 1.00 92.94 299 ARG A CA 1
ATOM 2230 C C . ARG A 1 299 ? 1.498 -9.522 -15.060 1.00 92.94 299 ARG A C 1
ATOM 2232 O O . ARG A 1 299 ? 1.318 -10.494 -15.788 1.00 92.94 299 ARG A O 1
ATOM 2239 N N . PHE A 1 300 ? 2.690 -8.927 -14.952 1.00 93.00 300 PHE A N 1
ATOM 2240 C CA . PHE A 1 300 ? 3.845 -9.249 -15.803 1.00 93.00 300 PHE A CA 1
ATOM 2241 C C . PHE A 1 300 ? 5.124 -9.598 -15.016 1.00 93.00 300 PHE A C 1
ATOM 2243 O O . PHE A 1 300 ? 6.210 -9.103 -15.342 1.00 93.00 300 PHE A O 1
ATOM 2250 N N . PRO A 1 301 ? 5.072 -10.506 -14.020 1.00 94.25 301 PRO A N 1
ATOM 2251 C CA . PRO A 1 301 ? 6.220 -10.794 -13.158 1.00 94.25 301 PRO A CA 1
ATOM 2252 C C . PRO A 1 301 ? 7.416 -11.354 -13.939 1.00 94.25 301 PRO A C 1
ATOM 2254 O O . PRO A 1 301 ? 8.562 -11.076 -13.606 1.00 94.25 301 PRO A O 1
ATOM 2257 N N . ARG A 1 302 ? 7.173 -12.099 -15.025 1.00 92.81 302 ARG A N 1
ATOM 2258 C CA . ARG A 1 302 ? 8.238 -12.674 -15.867 1.00 92.81 302 ARG A CA 1
ATOM 2259 C C . ARG A 1 302 ? 9.071 -11.622 -16.598 1.00 92.81 302 ARG A C 1
ATOM 2261 O O . ARG A 1 302 ? 10.207 -11.913 -16.950 1.00 92.81 302 ARG A O 1
ATOM 2268 N N . VAL A 1 303 ? 8.516 -10.431 -16.822 1.00 92.25 303 VAL A N 1
ATOM 2269 C CA . VAL A 1 303 ? 9.243 -9.314 -17.435 1.00 92.25 303 VAL A CA 1
ATOM 2270 C C . VAL A 1 303 ? 9.938 -8.484 -16.359 1.00 92.25 303 VAL A C 1
ATOM 2272 O O . VAL A 1 303 ? 11.096 -8.112 -16.518 1.00 92.25 303 VAL A O 1
ATOM 2275 N N . VAL A 1 304 ? 9.255 -8.224 -15.240 1.00 94.12 304 VAL A N 1
ATOM 2276 C CA . VAL A 1 304 ? 9.756 -7.292 -14.222 1.00 94.12 304 VAL A CA 1
ATOM 2277 C C . VAL A 1 304 ? 10.760 -7.931 -13.258 1.00 94.12 304 VAL A C 1
ATOM 2279 O O . VAL A 1 304 ? 11.781 -7.319 -12.949 1.00 94.12 304 VAL A O 1
ATOM 2282 N N . LEU A 1 305 ? 10.509 -9.150 -12.769 1.00 95.50 305 LEU A N 1
ATOM 2283 C CA . LEU A 1 305 ? 11.338 -9.759 -11.721 1.00 95.50 305 LEU A CA 1
ATOM 2284 C C . LEU A 1 305 ? 12.797 -10.004 -12.142 1.00 95.50 305 LEU A C 1
ATOM 2286 O O . LEU A 1 305 ? 13.673 -9.724 -11.326 1.00 95.50 305 LEU A O 1
ATOM 2290 N N . PRO A 1 306 ? 13.114 -10.429 -13.383 1.00 94.62 306 PRO A N 1
ATOM 2291 C CA . PRO A 1 306 ? 14.508 -10.530 -13.820 1.00 94.62 306 PRO A CA 1
ATOM 2292 C C . PRO A 1 306 ? 15.256 -9.191 -13.783 1.00 94.62 306 PRO A C 1
ATOM 2294 O O . PRO A 1 306 ? 16.441 -9.158 -13.460 1.00 94.62 306 PRO A O 1
ATOM 2297 N N . LEU A 1 307 ? 14.567 -8.081 -14.073 1.00 94.50 307 LEU A N 1
ATOM 2298 C CA . LEU A 1 307 ? 15.149 -6.737 -14.003 1.00 94.50 307 LEU A CA 1
ATOM 2299 C C . LEU A 1 307 ? 15.366 -6.308 -12.553 1.00 94.50 307 LEU A C 1
ATOM 2301 O O . LEU A 1 307 ? 16.424 -5.783 -12.227 1.00 94.50 307 LEU A O 1
ATOM 2305 N N . ALA A 1 308 ? 14.402 -6.589 -11.675 1.00 93.62 308 ALA A N 1
ATOM 2306 C CA . ALA A 1 308 ? 14.534 -6.332 -10.245 1.00 93.62 308 ALA A CA 1
ATOM 2307 C C . ALA A 1 308 ? 15.673 -7.148 -9.608 1.00 93.62 308 ALA A C 1
ATOM 2309 O O . ALA A 1 308 ? 16.376 -6.641 -8.742 1.00 93.62 308 ALA A O 1
ATOM 2310 N N . ALA A 1 309 ? 15.887 -8.392 -10.047 1.00 92.69 309 ALA A N 1
ATOM 2311 C CA . ALA A 1 309 ? 16.991 -9.231 -9.579 1.00 92.69 309 ALA A CA 1
ATOM 2312 C C . ALA A 1 309 ? 18.373 -8.675 -9.966 1.00 92.69 309 ALA A C 1
ATOM 2314 O O . ALA A 1 309 ? 19.358 -8.942 -9.283 1.00 92.69 309 ALA A O 1
ATOM 2315 N N . ALA A 1 310 ? 18.444 -7.912 -11.059 1.00 88.12 310 ALA A N 1
ATOM 2316 C CA . ALA A 1 310 ? 19.672 -7.328 -11.586 1.00 88.12 310 ALA A CA 1
ATOM 2317 C C . ALA A 1 310 ? 19.931 -5.879 -11.119 1.00 88.12 310 ALA A C 1
ATOM 2319 O O . ALA A 1 310 ? 20.940 -5.300 -11.528 1.00 88.12 310 ALA A O 1
ATOM 2320 N N . ALA A 1 311 ? 19.026 -5.295 -10.321 1.00 81.25 311 ALA A N 1
ATOM 2321 C CA . ALA A 1 311 ? 19.010 -3.879 -9.936 1.00 81.25 311 ALA A CA 1
ATOM 2322 C C . ALA A 1 311 ? 19.631 -3.570 -8.563 1.00 81.25 311 ALA A C 1
ATOM 2324 O O . ALA A 1 311 ? 19.479 -4.345 -7.583 1.00 81.25 311 ALA A O 1
#

Organism: NCBI:txid1836972

Sequence (311 aa):
MVLLTPVVPSRQARAMAVTDPTSHIDVGLAAGLPDRMDTRRNEARTVPSRTSPPSRSTVAFACLPASRTGDSMPTPPTERIFSSGDLPLLSLPGADGLITCQWTHETVGLSAPLEEGGDAIAERRRAQVGFVLVEPAWLVRAAAERVRAPGIDAIVLHAHASPPGRSALALAFASHLRNVLRRPAGGVDPALGSNVVTSGLRPDLRGFGDLVRVPHLVTITDGTGAVADTIVWEIMTGDQFDAWLDGAPRPDQRAIEAHLPGLLRLRGLQRLGRLDHRRAGALVDMLGDGPLTTRLIHRFPRVVLPLAAAA

Secondary structure (DSSP, 8-state):
-B---B-PPPS---------------------------------------PPPPP-----------------PPPPPP-PEEPGGGS--B---SS-EEEEEEEE------------SS-TT-S--EEEEEEEE--GGGHHHHHHHHTTSTT--EEEEE-TTSPTTHHHHHHHHHHHIIIIITPPPTTS-TTTT--EEEESS----TT-TTEEEEEEEEEEE-TT--EEEEEEEEEEEHHHHHHHHTTPPPP-HHHHHHTHHHHHHHHHHHHTT---HHHHHHHHHHHTTS---HHHHHH-HHHHHHHHHT-

pLDDT: mean 70.76, std 26.31, range [22.98, 97.88]

Radius of gyration: 27.58 Å; chains: 1; bounding box: 64×84×70 Å